Protein AF-A0A920HKE6-F1 (afdb_monomer_lite)

Secondary structure (DSSP, 8-state):
--TTSSTTS--TTSGGGGS-----------------------------------------BTTTEEEETTEEEEETTSGGGTT--STT-EEEEGGGTEEEEE-SSS-EEEEE-S-TTT---S-EEEETTEEEETTTTEEEESSS-SB--TTS--SSSBPPEEEEEEEEEE-------SS-TTS-TTHHHHHHHHGGGSPPEEEEEEEE-

Foldseek 3Di:
DDPVVVVVPDDPPPVVVPPPDDPDDDDDDDDDDDDDDDDDDDDDDDDDDDDDDDDDDFPPDLQQWTDDPQKIKGFCVGPNNVQQDAQFGWDQPLVVQKIWGHRDPFDIWIFGQADLAQGDRPQWDTDPQWIFRNVVGATEHDPQFQDGDHNNNDSYYHTHIWDKHKDKDFPPPDPPPPDDPDDCPPVVVVVVVVPPPDTDITIMMMTGD

Sequence (209 aa):
MERRKFLQNTCPTVTFAFFGLSYIQACSKSDDGGSYSSNSSSNTSTSQTYGNSSQGGTPQTDNGIVVSGNSVTLDLTNSTFNSLINPGDFVNLTSIGMLVLKISNSEFRAFDNCCPHNGSRDAWSYSNEQFKCNTHGNNFSIDGNNVRECNSGSTSGGLKRYTASLWRYFKCNYIIGEKEKKKYLFLVFFLLLMYLIHSPKIFLMSLRV

Radius of gyration: 26.87 Å; chains: 1; bounding box: 82×45×58 Å

Structure (mmCIF, N/CA/C/O backbone):
data_AF-A0A920HKE6-F1
#
_entry.id   AF-A0A920HKE6-F1
#
loop_
_atom_site.group_PDB
_atom_site.id
_atom_site.type_symbol
_atom_site.label_atom_id
_atom_site.label_alt_id
_atom_site.label_comp_id
_atom_site.label_asym_id
_atom_site.label_entity_id
_atom_site.label_seq_id
_atom_site.pdbx_PDB_ins_code
_atom_site.Cartn_x
_atom_site.Cartn_y
_atom_site.Cartn_z
_atom_site.occupancy
_atom_site.B_iso_or_equiv
_atom_site.auth_seq_id
_atom_site.auth_comp_id
_atom_site.auth_asym_id
_atom_site.auth_atom_id
_atom_site.pdbx_PDB_model_num
ATOM 1 N N . MET A 1 1 ? -67.045 -6.649 25.348 1.00 49.44 1 MET A N 1
ATOM 2 C CA . MET A 1 1 ? -66.144 -7.650 25.961 1.00 49.44 1 MET A CA 1
ATOM 3 C C . MET A 1 1 ? -64.724 -7.106 25.941 1.00 49.44 1 MET A C 1
ATOM 5 O O . MET A 1 1 ? -64.191 -6.819 24.879 1.00 49.44 1 MET A O 1
ATOM 9 N N . GLU A 1 2 ? -64.170 -6.867 27.126 1.00 48.38 2 GLU A N 1
ATOM 10 C CA . GLU A 1 2 ? -62.896 -6.180 27.367 1.00 48.38 2 GLU A CA 1
ATOM 11 C C . GLU A 1 2 ? -61.693 -7.060 26.976 1.00 48.38 2 GLU A C 1
ATOM 13 O O . GLU A 1 2 ? -61.390 -8.043 27.656 1.00 48.38 2 GLU A O 1
ATOM 18 N N . ARG A 1 3 ? -60.954 -6.667 25.925 1.00 57.19 3 ARG A N 1
ATOM 19 C CA . ARG A 1 3 ? -59.686 -7.284 25.456 1.00 57.19 3 ARG A CA 1
ATOM 20 C C . ARG A 1 3 ? -58.618 -7.465 26.552 1.00 57.19 3 ARG A C 1
ATOM 22 O O . ARG A 1 3 ? -57.648 -8.186 26.351 1.00 57.19 3 ARG A O 1
ATOM 29 N N . ARG A 1 4 ? -58.784 -6.822 27.710 1.00 56.84 4 ARG A N 1
ATOM 30 C CA . ARG A 1 4 ? -57.824 -6.809 28.822 1.00 56.84 4 ARG A CA 1
ATOM 31 C C . ARG A 1 4 ? -57.892 -8.051 29.718 1.00 56.84 4 ARG A C 1
ATOM 33 O O . ARG A 1 4 ? -56.891 -8.385 30.338 1.00 56.84 4 ARG A O 1
ATOM 40 N N . LYS A 1 5 ? -59.025 -8.765 29.767 1.00 47.66 5 LYS A N 1
ATOM 41 C CA . LYS A 1 5 ? -59.179 -9.950 30.642 1.00 47.66 5 LYS A CA 1
ATOM 42 C C . LYS A 1 5 ? -58.661 -11.258 30.041 1.00 47.66 5 LYS A C 1
ATOM 44 O O . LYS A 1 5 ? -58.469 -12.218 30.773 1.00 47.66 5 LYS A O 1
ATOM 49 N N . PHE A 1 6 ? -58.386 -11.296 28.739 1.00 54.81 6 PHE A N 1
ATOM 50 C CA . PHE A 1 6 ? -57.860 -12.500 28.090 1.00 54.81 6 PHE A CA 1
ATOM 51 C C . PHE A 1 6 ? -56.351 -12.690 28.327 1.00 54.81 6 PHE A C 1
ATOM 53 O O . PHE A 1 6 ? -55.866 -13.813 28.369 1.00 54.81 6 PHE A O 1
ATOM 60 N N . LEU A 1 7 ? -55.613 -11.599 28.563 1.00 53.62 7 LEU A N 1
ATOM 61 C CA . LEU A 1 7 ? -54.155 -11.624 28.745 1.00 53.62 7 LEU A CA 1
ATOM 62 C C . LEU A 1 7 ? -53.699 -11.960 30.174 1.00 53.62 7 LEU A C 1
ATOM 64 O O . LEU A 1 7 ? -52.503 -12.106 30.399 1.00 53.62 7 LEU A O 1
ATOM 68 N N . GLN A 1 8 ? -54.614 -12.079 31.142 1.00 53.00 8 GLN A N 1
ATOM 69 C CA . GLN A 1 8 ? -54.251 -12.410 32.527 1.00 53.00 8 GLN A CA 1
ATOM 70 C C . GLN A 1 8 ? -54.277 -13.912 32.843 1.00 53.00 8 GLN A C 1
ATOM 72 O O . GLN A 1 8 ? -53.815 -14.291 33.912 1.00 53.00 8 GLN A O 1
ATOM 77 N N . ASN A 1 9 ? -54.765 -14.765 31.933 1.00 49.62 9 ASN A N 1
ATOM 78 C CA . ASN A 1 9 ? -54.986 -16.187 32.228 1.00 49.62 9 ASN A CA 1
ATOM 79 C C . ASN A 1 9 ? -54.233 -17.174 31.323 1.00 49.62 9 ASN A C 1
ATOM 81 O O . ASN A 1 9 ? -54.498 -18.372 31.374 1.00 49.62 9 ASN A O 1
ATOM 85 N N . THR A 1 10 ? -53.286 -16.712 30.506 1.00 50.75 10 THR A N 1
ATOM 86 C CA . THR A 1 10 ? -52.455 -17.598 29.680 1.00 50.75 10 THR A CA 1
ATOM 87 C C . THR A 1 10 ? -51.057 -17.705 30.278 1.00 50.75 10 THR A C 1
ATOM 89 O O . THR A 1 10 ? -50.285 -16.747 30.231 1.00 50.75 10 THR A O 1
ATOM 92 N N . CYS A 1 11 ? -50.715 -18.868 30.840 1.00 54.88 11 CYS A N 1
ATOM 93 C CA . CYS A 1 11 ? -49.342 -19.169 31.238 1.00 54.88 11 CYS A CA 1
ATOM 94 C C . CYS A 1 11 ? -48.400 -19.031 30.018 1.00 54.88 11 CYS A C 1
ATOM 96 O O . CYS A 1 11 ? -48.758 -19.505 28.935 1.00 54.88 11 CYS A O 1
ATOM 98 N N . PRO A 1 12 ? -47.197 -18.437 30.167 1.00 53.47 12 PRO A N 1
ATOM 99 C CA . PRO A 1 12 ? -46.279 -18.133 29.056 1.00 53.47 12 PRO A CA 1
ATOM 100 C C . PRO A 1 12 ? -45.840 -19.327 28.190 1.00 53.47 12 PRO A C 1
ATOM 102 O O . PRO A 1 12 ? -45.250 -19.135 27.132 1.00 53.47 12 PRO A O 1
ATOM 105 N N . THR A 1 13 ? -46.115 -20.558 28.618 1.00 51.09 13 THR A N 1
ATOM 106 C CA . THR A 1 13 ? -45.642 -21.788 27.975 1.00 51.09 13 THR A CA 1
ATOM 107 C C . THR A 1 13 ? -46.408 -22.150 26.699 1.00 51.09 13 THR A C 1
ATOM 109 O O . THR A 1 13 ? -45.867 -22.836 25.839 1.00 51.09 13 THR A O 1
ATOM 112 N N . VAL A 1 14 ? -47.653 -21.691 26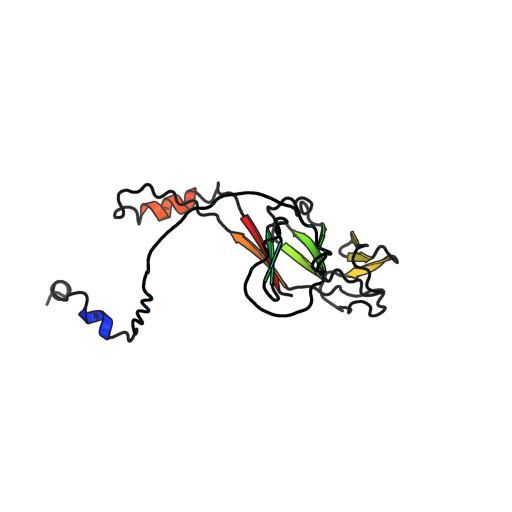.529 1.00 52.31 14 VAL A N 1
ATOM 113 C CA . VAL A 1 14 ? -48.512 -22.167 25.422 1.00 52.31 14 VAL A CA 1
ATOM 114 C C . VAL A 1 14 ? -48.276 -21.396 24.113 1.00 52.31 14 VAL A C 1
ATOM 116 O O . VAL A 1 14 ? -48.494 -21.929 23.028 1.00 52.31 14 VAL A O 1
ATOM 119 N N . THR A 1 15 ? -47.743 -20.173 24.172 1.00 50.84 15 THR A N 1
ATOM 120 C CA . THR A 1 15 ? -47.555 -19.329 22.974 1.00 50.84 15 THR A CA 1
ATOM 121 C C . THR A 1 15 ? -46.298 -19.682 22.168 1.00 50.84 15 THR A C 1
ATOM 123 O O . THR A 1 15 ? -46.177 -19.287 21.011 1.00 50.84 15 THR A O 1
ATOM 126 N N . PHE A 1 16 ? -45.372 -20.468 22.725 1.00 55.00 16 PHE A N 1
ATOM 127 C CA . PHE A 1 16 ? -44.124 -20.824 22.038 1.00 55.00 16 PHE A CA 1
ATOM 128 C C . PHE A 1 16 ? -44.256 -21.999 21.051 1.00 55.00 16 PHE A C 1
ATOM 130 O O . PHE A 1 16 ? -43.378 -22.190 20.214 1.00 55.00 16 PHE A O 1
ATOM 137 N N . ALA A 1 17 ? -45.367 -22.745 21.078 1.00 51.31 17 ALA A N 1
ATOM 138 C CA . ALA A 1 17 ? -45.595 -23.875 20.171 1.00 51.31 17 ALA A CA 1
ATOM 139 C C . ALA A 1 17 ? -46.064 -23.465 18.757 1.00 51.31 17 ALA A C 1
ATOM 141 O O . ALA A 1 17 ? -45.965 -24.263 17.830 1.00 51.31 17 ALA A O 1
ATOM 142 N N . PHE A 1 18 ? -46.529 -22.225 18.557 1.00 56.72 18 PHE A N 1
ATOM 143 C CA . PHE A 1 18 ? -47.051 -21.765 17.259 1.00 56.72 18 PHE A CA 1
ATOM 144 C C . PHE A 1 18 ? -46.026 -21.050 16.361 1.00 56.72 18 PHE A C 1
ATOM 146 O O . PHE A 1 18 ? -46.357 -20.709 15.230 1.00 56.72 18 PHE A O 1
ATOM 153 N N . PHE A 1 19 ? -44.778 -20.869 16.811 1.00 59.06 19 PHE A N 1
ATOM 154 C CA . PHE A 1 19 ? -43.715 -20.236 16.011 1.00 59.06 19 PHE A CA 1
ATOM 155 C C . PHE A 1 19 ? -42.566 -21.165 15.603 1.00 59.06 19 PHE A C 1
ATOM 157 O O . PHE A 1 19 ? -41.539 -20.679 15.147 1.00 59.06 19 PHE A O 1
ATOM 164 N N . GLY A 1 20 ? -42.731 -22.489 15.701 1.00 54.59 20 GLY A N 1
ATOM 165 C CA . GLY A 1 20 ? -41.870 -23.443 14.983 1.00 54.59 20 GLY A CA 1
ATOM 166 C C . GLY A 1 20 ? -40.362 -23.330 15.251 1.00 54.59 20 GLY A C 1
ATOM 167 O O . GLY A 1 20 ? -39.568 -23.747 14.414 1.00 54.59 20 GLY A O 1
ATOM 168 N N . LEU A 1 21 ? -39.947 -22.772 16.391 1.00 50.44 21 LEU A N 1
ATOM 169 C CA . LEU A 1 21 ? -38.542 -22.737 16.782 1.00 50.44 21 LEU A CA 1
ATOM 170 C C . LEU A 1 21 ? -38.243 -23.960 17.644 1.00 50.44 21 LEU A C 1
ATOM 172 O O . LEU A 1 21 ? -38.518 -23.989 18.844 1.00 50.44 21 LEU A O 1
ATOM 176 N N . SER A 1 22 ? -37.685 -24.984 17.005 1.00 45.38 22 SER A N 1
ATOM 177 C CA . SER A 1 22 ? -37.091 -26.140 17.665 1.00 45.38 22 SER A CA 1
ATOM 178 C C . SER A 1 22 ? -35.972 -25.675 18.602 1.00 45.38 22 SER A C 1
ATOM 180 O O . SER A 1 22 ? -34.899 -25.275 18.152 1.00 45.38 22 SER A O 1
ATOM 182 N N . TYR A 1 23 ? -36.204 -25.731 19.913 1.00 47.62 23 TYR A N 1
ATOM 183 C CA . TYR A 1 23 ? -35.133 -25.634 20.900 1.00 47.62 23 TYR A CA 1
ATOM 184 C C . TYR A 1 23 ? -34.294 -26.912 20.824 1.00 47.62 23 TYR A C 1
ATOM 186 O O . TYR A 1 23 ? -34.687 -27.955 21.341 1.00 47.62 23 TYR A O 1
ATOM 194 N N . ILE A 1 24 ? -33.134 -26.839 20.172 1.00 58.91 24 ILE A N 1
ATOM 195 C CA . ILE A 1 24 ? -32.093 -27.861 20.305 1.00 58.91 24 ILE A CA 1
ATOM 196 C C . ILE A 1 24 ? -31.253 -27.481 21.522 1.00 58.91 24 ILE A C 1
ATOM 198 O O . ILE A 1 24 ? -30.473 -26.531 21.493 1.00 58.91 24 ILE A O 1
ATOM 202 N N . GLN A 1 25 ? -31.455 -28.206 22.616 1.00 46.91 25 GLN A N 1
ATOM 203 C CA . GLN A 1 25 ? -30.621 -28.138 23.805 1.00 46.91 25 GLN A CA 1
ATOM 204 C C . GLN A 1 25 ? -29.491 -29.161 23.645 1.00 46.91 25 GLN A C 1
ATOM 206 O O . GLN A 1 25 ? -29.704 -30.358 23.815 1.00 46.91 25 GLN A O 1
ATOM 211 N N . ALA A 1 26 ? -28.286 -28.701 23.304 1.00 35.12 26 ALA A N 1
ATOM 212 C CA . ALA A 1 26 ? -27.076 -29.506 23.434 1.00 35.12 26 ALA A CA 1
ATOM 213 C C . ALA A 1 26 ? -26.491 -29.275 24.834 1.00 35.12 26 ALA A C 1
ATOM 215 O O . ALA A 1 26 ? -25.842 -28.265 25.096 1.00 35.12 26 ALA A O 1
ATOM 216 N N . CYS A 1 27 ? -26.754 -30.204 25.750 1.00 43.78 27 CYS A N 1
ATOM 217 C CA . CYS A 1 27 ? -25.962 -30.359 26.962 1.00 43.78 27 CYS A CA 1
ATOM 218 C C . CYS A 1 27 ? -24.774 -31.273 26.640 1.00 43.78 27 CYS A C 1
ATOM 220 O O . CYS A 1 27 ? -24.986 -32.427 26.273 1.00 43.78 27 CYS A O 1
ATOM 222 N N . SER A 1 28 ? -23.543 -30.809 26.846 1.00 38.47 28 SER A N 1
ATOM 223 C CA . SER A 1 28 ? -22.426 -31.708 27.147 1.00 38.47 28 SER A CA 1
ATOM 224 C C . SER A 1 28 ? -21.906 -31.400 28.548 1.00 38.47 28 SER A C 1
ATOM 226 O O . SER A 1 28 ? -21.651 -30.248 28.892 1.00 38.47 28 SER A O 1
ATOM 228 N N . LYS A 1 29 ? -21.857 -32.473 29.336 1.00 35.38 29 LYS A N 1
ATOM 229 C CA . LYS A 1 29 ? -21.530 -32.617 30.758 1.00 35.38 29 LYS A CA 1
ATOM 230 C C . LYS A 1 29 ? -20.266 -31.884 31.220 1.00 35.38 29 LYS A C 1
ATOM 232 O O . LYS A 1 29 ? -19.299 -31.767 30.477 1.00 35.38 29 LYS A O 1
ATOM 237 N N . SER A 1 30 ? -20.290 -31.486 32.490 1.00 40.84 30 SER A N 1
ATOM 238 C CA . SER A 1 30 ? -19.115 -31.208 33.318 1.00 40.84 30 SER A CA 1
ATOM 239 C C . SER A 1 30 ? -18.621 -32.516 33.939 1.00 40.84 30 SER A C 1
ATOM 241 O O . SER A 1 30 ? -19.454 -33.246 34.468 1.00 40.84 30 SER A O 1
ATOM 243 N N . ASP A 1 31 ? -17.309 -32.755 33.903 1.00 41.00 31 ASP A N 1
ATOM 244 C CA . ASP A 1 31 ? -16.595 -33.695 34.774 1.00 41.00 31 ASP A CA 1
ATOM 245 C C . ASP A 1 31 ? -15.379 -32.968 35.388 1.00 41.00 31 ASP A C 1
ATOM 247 O O . ASP A 1 31 ? -14.805 -32.052 34.793 1.00 41.00 31 ASP A O 1
ATOM 251 N N . ASP A 1 32 ? -15.074 -33.353 36.623 1.00 41.84 32 ASP A N 1
ATOM 252 C CA . ASP A 1 32 ? -14.306 -32.646 37.649 1.00 41.84 32 ASP A CA 1
ATOM 253 C C . ASP A 1 32 ? -12.765 -32.712 37.534 1.00 41.84 32 ASP A C 1
ATOM 255 O O . ASP A 1 32 ? -12.198 -33.694 37.064 1.00 41.84 32 ASP A O 1
ATOM 259 N N . GLY A 1 33 ? -12.093 -31.730 38.160 1.00 32.25 33 GLY A N 1
ATOM 260 C CA . GLY A 1 33 ? -10.989 -32.021 39.093 1.00 32.25 33 GLY A CA 1
ATOM 261 C C . GLY A 1 33 ? -9.542 -31.682 38.693 1.00 32.25 33 GLY A C 1
ATOM 262 O O . GLY A 1 33 ? -8.929 -32.419 37.937 1.00 32.25 33 GLY A O 1
ATOM 263 N N . GLY A 1 34 ? -8.971 -30.663 39.370 1.00 29.23 34 GLY A N 1
ATOM 264 C CA . GLY A 1 34 ? -7.536 -30.486 39.715 1.00 29.23 34 GLY A CA 1
ATOM 265 C C . GLY A 1 34 ? -6.550 -30.260 38.553 1.00 29.23 34 GLY A C 1
ATOM 266 O O . GLY A 1 34 ? -6.722 -30.759 37.462 1.00 29.23 34 GLY A O 1
ATOM 267 N N . SER A 1 35 ? -5.422 -29.565 38.658 1.00 29.52 35 SER A N 1
ATOM 268 C CA . SER A 1 35 ? -4.690 -28.942 39.756 1.00 29.52 35 SER A CA 1
ATOM 269 C C . SER A 1 35 ? -3.621 -28.013 39.141 1.00 29.52 35 SER A C 1
ATOM 271 O O . SER A 1 35 ? -3.268 -28.101 37.969 1.00 29.52 35 SER A O 1
ATOM 273 N N . TYR A 1 36 ? -3.165 -27.081 39.960 1.00 34.66 36 TYR A N 1
ATOM 274 C CA . TYR A 1 36 ? -2.122 -26.069 39.780 1.00 34.66 36 TYR A CA 1
ATOM 275 C C . TYR A 1 36 ? -0.755 -26.652 39.373 1.00 34.66 36 TYR A C 1
ATOM 277 O O . TYR A 1 36 ? -0.264 -27.574 40.016 1.00 34.66 36 TYR A O 1
ATOM 285 N N . SER A 1 37 ? -0.072 -26.031 38.403 1.00 33.34 37 SER A N 1
ATOM 286 C CA . SER A 1 37 ? 1.397 -25.976 38.401 1.00 33.34 37 SER A CA 1
ATOM 287 C C . SER A 1 37 ? 1.926 -24.817 37.551 1.00 33.34 37 SER A C 1
ATOM 289 O O . SER A 1 37 ? 1.785 -24.764 36.332 1.00 33.34 37 SER A O 1
ATOM 291 N N . SER A 1 38 ? 2.532 -23.872 38.255 1.00 32.22 38 SER A N 1
ATOM 292 C CA . SER A 1 38 ? 3.505 -22.882 37.806 1.00 32.22 38 SER A CA 1
ATOM 293 C C . SER A 1 38 ? 4.838 -23.548 37.439 1.00 32.22 38 SER A C 1
ATOM 295 O O . SER A 1 38 ? 5.300 -24.377 38.217 1.00 32.22 38 SER A O 1
ATOM 297 N N . ASN A 1 39 ? 5.514 -23.121 36.363 1.00 32.50 39 ASN A N 1
ATOM 298 C CA . ASN A 1 39 ? 6.767 -22.337 36.418 1.00 32.50 39 ASN A CA 1
ATOM 299 C C . ASN A 1 39 ? 7.510 -22.293 35.057 1.00 32.50 39 ASN A C 1
ATOM 301 O O . ASN A 1 39 ? 7.617 -23.292 34.360 1.00 32.50 39 ASN A O 1
ATOM 305 N N . SER A 1 40 ? 8.075 -21.113 34.790 1.00 33.69 40 SER A N 1
ATOM 306 C CA . SER A 1 40 ? 9.354 -20.792 34.129 1.00 33.69 40 SER A CA 1
ATOM 307 C C . SER A 1 40 ? 9.774 -21.370 32.769 1.00 33.69 40 SER A C 1
ATOM 309 O O . SER A 1 40 ? 10.102 -22.537 32.628 1.00 33.69 40 SER A O 1
ATOM 311 N N . SER A 1 41 ? 10.025 -20.402 31.875 1.00 31.55 41 SER A N 1
ATOM 312 C CA . SER A 1 41 ? 11.308 -20.148 31.194 1.00 31.55 41 SER A CA 1
ATOM 313 C C . SER A 1 41 ? 11.875 -21.245 30.292 1.00 31.55 41 SER A C 1
ATOM 315 O O . SER A 1 41 ? 12.409 -22.240 30.765 1.00 31.55 41 SER A O 1
ATOM 317 N N . SER A 1 42 ? 11.943 -20.988 28.985 1.00 31.67 42 SER A N 1
ATOM 318 C CA . SER A 1 42 ? 13.185 -20.523 28.340 1.00 31.67 42 SER A CA 1
ATOM 319 C C . SER A 1 42 ? 13.065 -20.501 26.808 1.00 31.67 42 SER A C 1
ATOM 321 O O . SER A 1 42 ? 12.587 -21.426 26.166 1.00 31.67 42 SER A O 1
ATOM 323 N N . ASN A 1 43 ? 13.485 -19.359 26.266 1.00 39.66 43 ASN A N 1
ATOM 324 C CA . ASN A 1 43 ? 14.106 -19.091 24.970 1.00 39.66 43 ASN A CA 1
ATOM 325 C C . ASN A 1 43 ? 14.307 -20.287 24.012 1.00 39.66 43 ASN A C 1
ATOM 327 O O . ASN A 1 43 ? 15.048 -21.206 24.343 1.00 39.66 43 ASN A O 1
ATOM 331 N N . THR A 1 44 ? 13.792 -20.205 22.780 1.00 28.25 44 THR A N 1
ATOM 332 C CA . THR A 1 44 ? 14.441 -20.790 21.589 1.00 28.25 44 THR A CA 1
ATOM 333 C C . THR A 1 44 ? 13.941 -20.076 20.332 1.00 28.25 44 THR A C 1
ATOM 335 O O . THR A 1 44 ? 12.800 -20.234 19.905 1.00 28.25 44 THR A O 1
ATOM 338 N N . SER A 1 45 ? 14.831 -19.288 19.731 1.00 42.16 45 SER A N 1
ATOM 339 C CA . SER A 1 45 ? 14.764 -18.856 18.339 1.00 42.16 45 SER A CA 1
ATOM 340 C C . SER A 1 45 ? 14.640 -20.068 17.419 1.00 42.16 45 SER A C 1
ATOM 342 O O . SER A 1 45 ? 15.489 -20.958 17.457 1.00 42.16 45 SER A O 1
ATOM 344 N N . THR A 1 46 ? 13.653 -20.101 16.526 1.00 28.88 46 THR A N 1
ATOM 345 C CA . THR A 1 46 ? 13.751 -20.952 15.335 1.00 28.88 46 THR A CA 1
ATOM 346 C C . THR A 1 46 ? 13.029 -20.305 14.165 1.00 28.88 46 THR A C 1
ATOM 348 O O . THR A 1 46 ? 11.820 -20.105 14.172 1.00 28.88 46 THR A O 1
ATOM 351 N N . SER A 1 47 ? 13.832 -19.976 13.155 1.00 46.25 47 SER A N 1
ATOM 352 C CA . SER A 1 47 ? 13.420 -19.763 11.774 1.00 46.25 47 SER A CA 1
ATOM 353 C C . SER A 1 47 ? 12.497 -20.900 11.327 1.00 46.25 47 SER A C 1
ATOM 355 O O . SER A 1 47 ? 12.907 -22.061 11.348 1.00 46.25 47 SER A O 1
ATOM 357 N N . GLN A 1 48 ? 11.259 -20.592 10.945 1.00 33.84 48 GLN A N 1
ATOM 358 C CA . GLN A 1 48 ? 10.360 -21.564 10.327 1.00 33.84 48 GLN A CA 1
ATOM 359 C C . GLN A 1 48 ? 9.640 -20.929 9.137 1.00 33.84 48 GLN A C 1
ATOM 361 O O . GLN A 1 48 ? 8.791 -20.048 9.257 1.00 33.84 48 GLN A O 1
ATOM 366 N N . THR A 1 49 ? 10.063 -21.414 7.977 1.00 36.81 49 THR A N 1
ATOM 367 C CA . THR A 1 49 ? 9.439 -21.377 6.661 1.00 36.81 49 THR A CA 1
ATOM 368 C C . THR A 1 49 ? 7.970 -21.802 6.733 1.00 36.81 49 THR A C 1
ATOM 370 O O . THR A 1 49 ? 7.671 -22.908 7.175 1.00 36.81 49 THR A O 1
ATOM 373 N N . TYR A 1 50 ? 7.047 -20.964 6.255 1.00 36.47 50 TYR A N 1
ATOM 374 C CA . TYR A 1 50 ? 5.625 -21.312 6.182 1.00 36.47 50 TYR A CA 1
ATOM 375 C C . TYR A 1 50 ? 5.287 -21.990 4.849 1.00 36.47 50 TYR A C 1
ATOM 377 O O . TYR A 1 50 ? 5.172 -21.343 3.809 1.00 36.47 50 TYR A O 1
ATOM 385 N N . GLY A 1 51 ? 5.120 -23.312 4.913 1.00 35.75 51 GLY A N 1
ATOM 386 C CA . GLY A 1 51 ? 4.386 -24.128 3.949 1.00 35.75 51 GLY A CA 1
ATOM 387 C C . GLY A 1 51 ? 2.974 -24.428 4.469 1.00 35.75 51 GLY A C 1
ATOM 388 O O . GLY A 1 51 ? 2.758 -24.590 5.666 1.00 35.75 51 GLY A O 1
ATOM 389 N N . ASN A 1 52 ? 2.013 -24.460 3.551 1.00 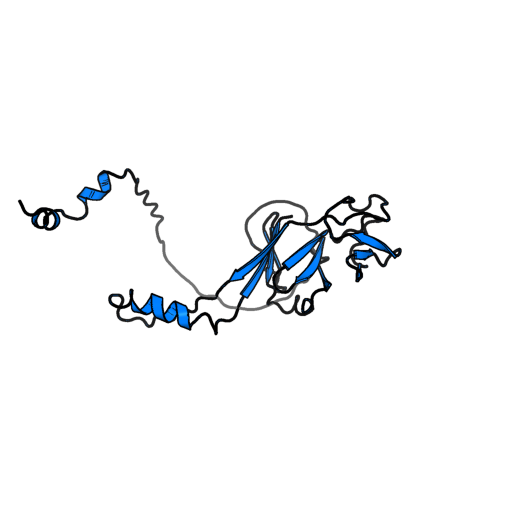44.91 52 ASN A N 1
ATOM 390 C CA . ASN A 1 52 ? 0.577 -24.636 3.767 1.00 44.91 52 ASN A CA 1
ATOM 391 C C . ASN A 1 52 ? 0.200 -25.954 4.480 1.00 44.91 52 ASN A C 1
ATOM 393 O O . ASN A 1 52 ? 0.564 -27.018 3.983 1.00 44.91 52 ASN A O 1
ATOM 397 N N . SER A 1 53 ? -0.601 -25.887 5.555 1.00 36.84 53 SER A N 1
ATOM 398 C CA . SER A 1 53 ? -1.744 -26.781 5.849 1.00 36.84 53 SER A CA 1
ATOM 399 C C . SER A 1 53 ? -2.486 -26.344 7.123 1.00 36.84 53 SER A C 1
ATOM 401 O O . SER A 1 53 ? -1.879 -25.990 8.129 1.00 36.84 53 SER A O 1
ATOM 403 N N . SER A 1 54 ? -3.816 -26.370 7.046 1.00 45.16 54 SER A N 1
ATOM 404 C CA . SER A 1 54 ? -4.807 -26.093 8.091 1.00 45.16 54 SER A CA 1
ATOM 405 C C . SER A 1 54 ? -4.530 -26.771 9.437 1.00 45.16 54 SER A C 1
ATOM 407 O O . SER A 1 54 ? -4.254 -27.963 9.441 1.00 45.16 54 SER A O 1
ATOM 409 N N . GLN A 1 55 ? -4.729 -26.053 10.555 1.00 37.41 55 GLN A N 1
ATOM 410 C CA . GLN A 1 55 ? -5.573 -26.431 11.711 1.00 37.41 55 GLN A CA 1
ATOM 411 C C . GLN A 1 55 ? -5.383 -25.427 12.868 1.00 37.41 55 GLN A C 1
ATOM 413 O O . GLN A 1 55 ? -4.320 -24.845 13.041 1.00 37.41 55 GLN A O 1
ATOM 418 N N . GLY A 1 56 ? -6.473 -25.172 13.596 1.00 39.81 56 GLY A N 1
ATOM 419 C CA . GLY A 1 56 ? -6.687 -24.058 14.520 1.00 39.81 56 GLY A CA 1
ATOM 420 C C . GLY A 1 56 ? -5.576 -23.753 15.529 1.00 39.81 56 GLY A C 1
ATOM 421 O O . GLY A 1 56 ? -5.140 -24.605 16.294 1.00 39.81 56 GLY A O 1
ATOM 422 N N . GLY A 1 57 ? -5.227 -22.470 15.569 1.00 35.03 57 GLY A N 1
ATOM 423 C CA . GLY A 1 57 ? -4.375 -21.828 16.559 1.00 35.03 57 GLY A CA 1
ATOM 424 C C . GLY A 1 57 ? -3.931 -20.495 15.980 1.00 35.03 57 GLY A C 1
ATOM 425 O O . GLY A 1 57 ? -3.055 -20.468 15.128 1.00 35.03 57 GLY A O 1
ATOM 426 N N . THR A 1 58 ? -4.579 -19.391 16.357 1.00 44.81 58 THR A N 1
ATOM 427 C CA . THR A 1 58 ? -4.123 -18.047 15.969 1.00 44.81 58 THR A CA 1
ATOM 428 C C . THR A 1 58 ? -2.730 -17.823 16.553 1.00 44.81 58 THR A C 1
ATOM 430 O O . THR A 1 58 ? -2.620 -17.754 17.781 1.00 44.81 58 THR A O 1
ATOM 433 N N . PRO A 1 59 ? -1.668 -17.674 15.742 1.00 46.94 59 PRO A N 1
ATOM 434 C CA . PRO A 1 59 ? -0.382 -17.242 16.252 1.00 46.94 59 PRO A CA 1
ATOM 435 C C . PRO A 1 59 ? -0.517 -15.739 16.493 1.00 46.94 59 PRO A C 1
ATOM 437 O O . PRO A 1 59 ? -0.372 -14.929 15.578 1.00 46.94 59 PRO A O 1
ATOM 440 N N . GLN A 1 60 ? -0.884 -15.353 17.713 1.00 45.12 60 GLN A N 1
ATOM 441 C CA . GLN A 1 60 ? -0.773 -13.963 18.127 1.00 45.12 60 GLN A CA 1
ATOM 442 C C . GLN A 1 60 ? 0.716 -13.682 18.309 1.00 45.12 60 GLN A C 1
ATOM 444 O O . GLN A 1 60 ? 1.288 -13.920 19.369 1.00 45.12 60 GLN A O 1
ATOM 449 N N . THR A 1 61 ? 1.367 -13.229 17.243 1.00 53.62 61 THR A N 1
ATOM 450 C CA . THR A 1 61 ? 2.670 -12.587 17.390 1.00 53.62 61 THR A CA 1
ATOM 451 C C . THR A 1 61 ? 2.434 -11.245 18.078 1.00 53.62 61 THR A C 1
ATOM 453 O O . THR A 1 61 ? 1.528 -10.511 17.686 1.00 53.62 61 THR A O 1
ATOM 456 N N . ASP A 1 62 ? 3.230 -10.918 19.095 1.00 70.06 62 ASP A N 1
ATOM 457 C CA . ASP A 1 62 ? 3.161 -9.690 19.919 1.00 70.06 62 ASP A CA 1
ATOM 458 C C . ASP A 1 62 ? 3.295 -8.365 19.113 1.00 70.06 62 ASP A C 1
ATOM 460 O O . ASP A 1 62 ? 3.256 -7.254 19.632 1.00 70.06 62 ASP A O 1
ATOM 464 N N . ASN A 1 63 ? 3.394 -8.465 17.789 1.00 89.00 63 ASN A N 1
ATOM 465 C CA . ASN A 1 63 ? 3.619 -7.366 16.856 1.00 89.00 63 ASN A CA 1
ATOM 466 C C . ASN A 1 63 ? 2.314 -6.728 16.334 1.00 89.00 63 ASN A C 1
ATOM 468 O O . ASN A 1 63 ? 2.331 -5.995 15.350 1.00 89.00 63 ASN A O 1
ATOM 472 N N . GLY A 1 64 ? 1.156 -7.045 16.928 1.00 91.06 64 GLY A N 1
ATOM 473 C CA . GLY A 1 64 ? -0.142 -6.497 16.503 1.00 91.06 64 GLY A CA 1
ATOM 474 C C . GLY A 1 64 ? -0.631 -6.995 15.136 1.00 91.06 64 GLY A C 1
ATOM 475 O O . GLY A 1 64 ? -1.485 -6.357 14.521 1.00 91.06 64 GLY A O 1
ATOM 476 N N . ILE A 1 65 ? -0.099 -8.120 14.650 1.00 93.62 65 ILE A N 1
ATOM 477 C CA . ILE A 1 65 ? -0.477 -8.758 13.382 1.00 93.62 65 ILE A CA 1
ATOM 478 C C . ILE A 1 65 ? -1.098 -10.116 13.691 1.00 93.62 65 ILE A C 1
ATOM 480 O O . ILE A 1 65 ? -0.475 -10.957 14.341 1.00 93.62 65 ILE A O 1
ATOM 484 N N . VAL A 1 66 ? -2.305 -10.348 13.177 1.00 93.44 66 VAL A N 1
ATOM 485 C CA . VAL A 1 66 ? -2.992 -11.641 13.262 1.00 93.44 66 VAL A CA 1
ATOM 486 C C . VAL A 1 66 ? -3.355 -12.105 11.859 1.00 93.44 66 VAL A C 1
ATOM 488 O O . VAL A 1 66 ? -4.118 -11.441 11.158 1.00 93.44 66 VAL A O 1
ATOM 491 N N . VAL A 1 67 ? -2.834 -13.261 11.457 1.00 91.62 67 VAL A N 1
ATOM 492 C CA . VAL A 1 67 ? -3.165 -13.909 10.181 1.00 91.62 67 VAL A CA 1
ATOM 493 C C . VAL A 1 67 ? -4.138 -15.055 10.450 1.00 91.62 67 VAL A C 1
ATOM 495 O O . VAL A 1 67 ? -3.891 -15.905 11.304 1.00 91.62 67 VAL A O 1
ATOM 498 N N . SER A 1 68 ? -5.260 -15.074 9.734 1.00 89.50 68 SER A N 1
ATOM 499 C CA . SER A 1 68 ? -6.286 -16.112 9.828 1.00 89.50 68 SER A CA 1
ATOM 500 C C . SER A 1 68 ? -6.779 -16.472 8.429 1.00 89.50 68 SER A C 1
ATOM 502 O O . SER A 1 68 ? -7.563 -15.742 7.818 1.00 89.50 68 SER A O 1
ATOM 504 N N . GLY A 1 69 ? -6.271 -17.585 7.892 1.00 88.56 69 GLY A N 1
ATOM 505 C CA . GLY A 1 69 ? -6.517 -17.980 6.505 1.00 88.56 69 GLY A CA 1
ATOM 506 C C . GLY A 1 69 ? -6.105 -16.871 5.532 1.00 88.56 69 GLY A C 1
ATOM 507 O O . GLY A 1 69 ? -4.978 -16.390 5.574 1.00 88.56 69 GLY A O 1
ATOM 508 N N . ASN A 1 70 ? -7.044 -16.433 4.693 1.00 88.56 70 ASN A N 1
ATOM 509 C CA . ASN A 1 70 ? -6.860 -15.348 3.719 1.00 88.56 70 ASN A CA 1
ATOM 510 C C . ASN A 1 70 ? -7.104 -13.943 4.296 1.00 88.56 70 ASN A C 1
ATOM 512 O O . ASN A 1 70 ? -7.253 -12.982 3.544 1.00 88.56 70 ASN A O 1
ATOM 516 N N . SER A 1 71 ? -7.240 -13.805 5.615 1.00 90.19 71 SER A N 1
ATOM 517 C CA . SER A 1 71 ? -7.461 -12.511 6.261 1.00 90.19 71 SER A CA 1
ATOM 518 C C . SER A 1 71 ? -6.294 -12.134 7.160 1.00 90.19 71 SER A C 1
ATOM 520 O O . SER A 1 71 ? -5.803 -12.952 7.937 1.00 90.19 71 SER A O 1
ATOM 522 N N . VAL A 1 72 ? -5.890 -10.869 7.097 1.00 93.94 72 VAL A N 1
ATOM 523 C CA . VAL A 1 72 ? -4.910 -10.283 8.012 1.00 93.94 72 VAL A CA 1
ATOM 524 C C . VAL A 1 72 ? -5.585 -9.173 8.799 1.00 93.94 72 VAL A C 1
ATOM 526 O O . VAL A 1 72 ? -6.221 -8.293 8.224 1.00 93.94 72 VAL A O 1
ATOM 529 N N . THR A 1 73 ? -5.450 -9.210 10.118 1.00 94.44 73 THR A N 1
ATOM 530 C CA . THR A 1 73 ? -5.910 -8.148 11.010 1.00 94.44 73 THR A CA 1
ATOM 531 C C . THR A 1 73 ? -4.708 -7.438 11.609 1.00 94.44 73 THR A C 1
ATOM 533 O O . THR A 1 73 ? -3.818 -8.087 12.156 1.00 94.44 73 THR A O 1
ATOM 536 N N . LEU A 1 74 ? -4.694 -6.112 11.493 1.00 94.31 74 LEU A N 1
ATOM 537 C CA . LEU A 1 74 ? -3.665 -5.244 12.054 1.00 94.31 74 LEU A CA 1
ATOM 538 C C . LEU A 1 74 ? -4.274 -4.414 13.183 1.00 94.31 74 LEU A C 1
ATOM 540 O O . LEU A 1 74 ? -5.255 -3.692 12.967 1.00 94.31 74 LEU A O 1
ATOM 544 N N . ASP A 1 75 ? -3.690 -4.512 14.371 1.00 93.00 75 ASP A N 1
ATOM 545 C CA . ASP A 1 75 ? -3.978 -3.618 15.486 1.00 93.00 75 ASP A CA 1
ATOM 546 C C . ASP A 1 75 ? -3.162 -2.338 15.329 1.00 93.00 75 ASP A C 1
ATOM 548 O O . ASP A 1 75 ? -1.991 -2.284 15.696 1.00 93.00 75 ASP A O 1
ATOM 552 N N . LEU A 1 76 ? -3.797 -1.289 14.803 1.00 92.38 76 LEU A N 1
ATOM 553 C CA . LEU A 1 76 ? -3.141 -0.003 14.561 1.00 92.38 76 LEU A CA 1
ATOM 554 C C . LEU A 1 76 ? -2.792 0.747 15.859 1.00 92.38 76 LEU A C 1
ATOM 556 O O . LEU A 1 76 ? -2.196 1.818 15.790 1.00 92.38 76 LEU A O 1
ATOM 560 N N . THR A 1 77 ? -3.177 0.222 17.029 1.00 90.75 77 THR A N 1
ATOM 561 C CA . THR A 1 77 ? -2.756 0.752 18.335 1.00 90.75 77 THR A CA 1
ATOM 562 C C . THR A 1 77 ? -1.444 0.139 18.831 1.00 90.75 77 THR A C 1
ATOM 564 O O . THR A 1 77 ? -0.833 0.674 19.757 1.00 90.75 77 THR A O 1
ATOM 567 N N . ASN A 1 78 ? -0.983 -0.953 18.210 1.00 93.69 78 ASN A N 1
ATOM 568 C CA . ASN A 1 78 ? 0.309 -1.557 18.509 1.00 93.69 78 ASN A CA 1
ATOM 569 C C . ASN A 1 78 ? 1.453 -0.659 18.006 1.00 93.69 78 ASN A C 1
ATOM 571 O O . ASN A 1 78 ? 1.377 -0.068 16.926 1.00 93.69 78 ASN A O 1
ATOM 575 N N . SER A 1 79 ? 2.547 -0.602 18.769 1.00 93.69 79 SER A N 1
ATOM 576 C CA . SER A 1 79 ? 3.699 0.258 18.480 1.00 93.69 79 SER A CA 1
ATOM 577 C C . SER A 1 79 ? 4.371 -0.024 17.135 1.00 93.69 79 SER A C 1
ATOM 579 O O . SER A 1 79 ? 4.986 0.881 16.567 1.00 93.69 79 SER A O 1
ATOM 581 N N . THR A 1 80 ? 4.196 -1.230 16.585 1.00 92.25 80 THR A N 1
ATOM 582 C CA . THR A 1 80 ? 4.631 -1.616 15.232 1.00 92.25 80 THR A CA 1
ATOM 583 C C . THR A 1 80 ? 4.113 -0.652 14.157 1.00 92.25 80 THR A C 1
ATOM 585 O O . THR A 1 80 ? 4.781 -0.434 13.148 1.00 92.25 80 THR A O 1
ATOM 588 N N . PHE A 1 81 ? 2.949 -0.030 14.376 1.00 95.44 81 PHE A N 1
ATOM 589 C CA . PHE A 1 81 ? 2.291 0.854 13.410 1.00 95.44 81 PHE A CA 1
ATOM 590 C C . PHE A 1 81 ? 2.383 2.338 13.774 1.00 9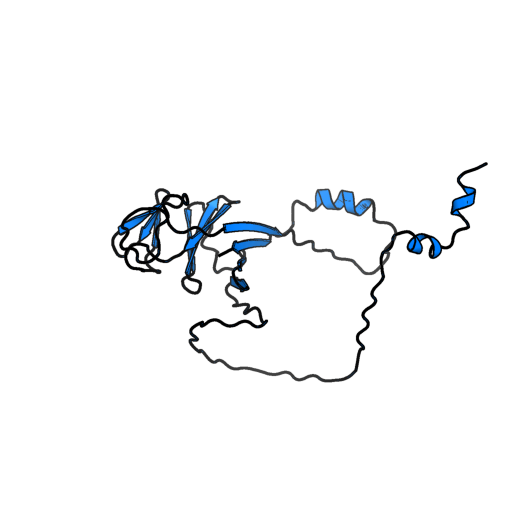5.44 81 PHE A C 1
ATOM 592 O O . PHE A 1 81 ? 1.741 3.165 13.126 1.00 95.44 81 PHE A O 1
ATOM 599 N N . ASN A 1 82 ? 3.214 2.703 14.757 1.00 94.50 82 ASN A N 1
ATOM 600 C CA . ASN A 1 82 ? 3.394 4.096 15.178 1.00 94.50 82 ASN A CA 1
ATOM 601 C C . ASN A 1 82 ? 3.943 5.004 14.068 1.00 94.50 82 ASN A C 1
ATOM 603 O O . ASN A 1 82 ? 3.854 6.219 14.201 1.00 94.50 82 ASN A O 1
ATOM 607 N N . SER A 1 83 ? 4.496 4.449 12.985 1.00 94.69 83 SER A N 1
ATOM 608 C CA . SER A 1 83 ? 4.921 5.222 11.814 1.00 94.69 83 SER A CA 1
ATOM 609 C C . SER A 1 83 ? 3.765 5.665 10.911 1.00 94.69 83 SER A C 1
ATOM 611 O O . SER A 1 83 ? 3.973 6.536 10.079 1.00 94.69 83 SER A O 1
ATOM 613 N N . LEU A 1 84 ? 2.553 5.111 11.051 1.00 95.88 84 LEU A N 1
ATOM 614 C CA . LEU A 1 84 ? 1.394 5.427 10.202 1.00 95.88 84 LEU A CA 1
ATOM 615 C C . LEU A 1 84 ? 0.598 6.634 10.738 1.00 95.88 84 LEU A C 1
ATOM 617 O O . LEU A 1 84 ? -0.596 6.538 11.064 1.00 95.88 84 LEU A O 1
ATOM 621 N N . ILE A 1 85 ? 1.245 7.795 10.843 1.00 93.88 85 ILE A N 1
ATOM 622 C CA . ILE A 1 85 ? 0.677 8.983 11.503 1.00 93.88 85 ILE A CA 1
ATOM 623 C C . ILE A 1 85 ? -0.063 9.871 10.506 1.00 93.88 85 ILE A C 1
ATOM 625 O O . ILE A 1 85 ? -1.205 10.263 10.758 1.00 93.88 85 ILE A O 1
ATOM 629 N N . ASN A 1 86 ? 0.534 10.140 9.357 1.00 96.81 86 ASN A N 1
ATOM 630 C CA . ASN A 1 86 ? 0.065 11.094 8.366 1.00 96.81 86 ASN A CA 1
ATOM 631 C C . ASN A 1 86 ? -0.356 10.389 7.068 1.00 96.81 86 ASN A C 1
ATOM 633 O O . ASN A 1 86 ? 0.134 9.302 6.756 1.00 96.81 86 ASN A O 1
ATOM 637 N N . PRO A 1 87 ? -1.274 10.984 6.288 1.00 97.50 87 PRO A N 1
ATOM 638 C CA . PRO A 1 87 ? -1.497 10.571 4.907 1.00 97.50 87 PRO A CA 1
ATOM 639 C C . PRO A 1 87 ? -0.178 10.501 4.128 1.00 97.50 87 PRO A C 1
ATOM 641 O O . PRO A 1 87 ? 0.600 11.451 4.144 1.00 97.50 87 PRO A O 1
ATOM 644 N N . GLY A 1 88 ? 0.059 9.382 3.449 1.00 97.62 88 GLY A N 1
ATOM 645 C CA . GLY A 1 88 ? 1.304 9.096 2.737 1.00 97.62 88 GLY A CA 1
ATOM 646 C C . GLY A 1 88 ? 2.310 8.257 3.526 1.00 97.62 88 GLY A C 1
ATOM 647 O O . GLY A 1 88 ? 3.191 7.657 2.910 1.00 97.62 88 GLY A O 1
ATOM 648 N N . ASP A 1 89 ? 2.154 8.133 4.846 1.00 98.25 89 ASP A N 1
ATOM 649 C CA . ASP A 1 89 ? 2.968 7.205 5.627 1.00 98.25 89 ASP A CA 1
ATOM 650 C C . ASP A 1 89 ? 2.613 5.760 5.263 1.00 98.25 89 ASP A C 1
ATOM 652 O O . ASP A 1 89 ? 1.441 5.403 5.080 1.00 98.25 89 ASP A O 1
ATOM 656 N N . PHE A 1 90 ? 3.631 4.907 5.186 1.00 98.38 90 PHE A N 1
ATOM 657 C CA . PHE A 1 90 ? 3.458 3.491 4.896 1.00 98.38 90 PHE A CA 1
ATOM 658 C C . PHE A 1 90 ? 4.370 2.618 5.761 1.00 98.38 90 PHE A C 1
ATOM 660 O O . PHE A 1 90 ? 5.363 3.076 6.326 1.00 98.38 90 PHE A O 1
ATOM 667 N N . VAL A 1 91 ? 4.034 1.333 5.839 1.00 97.56 91 VAL A N 1
ATOM 668 C CA . VAL A 1 91 ? 4.856 0.298 6.469 1.00 97.56 91 VAL A CA 1
ATOM 669 C C . VAL A 1 91 ? 4.998 -0.891 5.522 1.00 97.56 91 VAL A C 1
ATOM 671 O O . VAL A 1 91 ? 4.058 -1.249 4.809 1.00 97.56 91 VAL A O 1
ATOM 674 N N . ASN A 1 92 ? 6.185 -1.496 5.506 1.00 97.38 92 ASN A N 1
ATOM 675 C CA . ASN A 1 92 ? 6.477 -2.702 4.740 1.00 97.38 92 ASN A CA 1
ATOM 676 C C . ASN A 1 92 ? 6.545 -3.916 5.672 1.00 97.38 92 ASN A C 1
ATOM 678 O O . ASN A 1 92 ? 7.518 -4.105 6.399 1.00 97.38 92 ASN A O 1
ATOM 682 N N . LEU A 1 93 ? 5.499 -4.735 5.644 1.00 95.69 93 LEU A N 1
ATOM 683 C CA . LEU A 1 93 ? 5.353 -5.943 6.448 1.00 95.69 93 LEU A CA 1
ATOM 684 C C . LEU A 1 93 ? 5.902 -7.137 5.663 1.00 95.69 93 LEU A C 1
ATOM 686 O O . LEU A 1 93 ? 5.156 -7.941 5.099 1.00 95.69 93 LEU A O 1
ATOM 690 N N . THR A 1 94 ? 7.229 -7.241 5.598 1.00 94.69 94 THR A N 1
ATOM 691 C CA . THR A 1 94 ? 7.924 -8.257 4.789 1.00 94.69 94 THR A CA 1
ATOM 692 C C . THR A 1 94 ? 7.622 -9.691 5.215 1.00 94.69 94 THR A C 1
ATOM 694 O O . THR A 1 94 ? 7.552 -10.563 4.352 1.00 94.69 94 THR A O 1
ATOM 697 N N . SER A 1 95 ? 7.356 -9.931 6.502 1.00 91.88 95 SER A N 1
ATOM 698 C CA . SER A 1 95 ? 6.990 -11.249 7.045 1.00 91.88 95 SER A CA 1
ATOM 699 C C . SER A 1 95 ? 5.691 -11.820 6.471 1.00 91.88 95 SER A C 1
ATOM 701 O O . SER A 1 95 ? 5.511 -13.034 6.468 1.00 91.88 95 SER A O 1
ATOM 703 N N . ILE A 1 96 ? 4.801 -10.957 5.973 1.00 93.31 96 ILE A N 1
ATOM 704 C CA . ILE A 1 96 ? 3.505 -11.328 5.385 1.00 93.31 96 ILE A CA 1
ATOM 705 C C . ILE A 1 96 ? 3.334 -10.795 3.956 1.00 93.31 96 ILE A C 1
ATOM 707 O O . ILE A 1 96 ? 2.244 -10.863 3.398 1.00 93.31 96 ILE A O 1
ATOM 711 N N . GLY A 1 97 ? 4.401 -10.257 3.358 1.00 95.25 97 GLY A N 1
ATOM 712 C CA . GLY A 1 97 ? 4.417 -9.825 1.962 1.00 95.25 97 GLY A CA 1
ATOM 713 C C . GLY A 1 97 ? 3.501 -8.640 1.633 1.00 95.25 97 GLY A C 1
ATOM 714 O O . GLY A 1 97 ? 2.955 -8.596 0.531 1.00 95.25 97 GLY A O 1
ATOM 715 N N . MET A 1 98 ? 3.306 -7.689 2.555 1.00 96.38 98 MET A N 1
ATOM 716 C CA . MET A 1 98 ? 2.359 -6.582 2.353 1.00 96.38 98 MET A CA 1
ATOM 717 C C . MET A 1 98 ? 2.947 -5.194 2.597 1.00 96.38 98 MET A C 1
ATOM 719 O O . MET A 1 98 ? 3.648 -4.962 3.578 1.00 96.38 98 MET A O 1
ATOM 723 N N . LEU A 1 99 ? 2.572 -4.246 1.741 1.00 97.88 99 LEU A N 1
ATOM 724 C CA . LEU A 1 99 ? 2.698 -2.811 1.987 1.00 97.88 99 LEU A CA 1
ATOM 725 C C . LEU A 1 99 ? 1.368 -2.284 2.516 1.00 97.88 99 LEU A C 1
ATOM 727 O O . LEU A 1 99 ? 0.326 -2.561 1.926 1.00 97.88 99 LEU A O 1
ATOM 731 N N . VAL A 1 100 ? 1.396 -1.496 3.585 1.00 97.94 100 VAL A N 1
ATOM 732 C CA . VAL A 1 100 ? 0.210 -0.812 4.117 1.00 97.94 100 VAL A CA 1
ATOM 733 C C . VAL A 1 100 ? 0.447 0.685 4.063 1.00 97.94 100 VAL A C 1
ATOM 735 O O . VAL A 1 100 ? 1.402 1.175 4.655 1.00 97.94 100 VAL A O 1
ATOM 738 N N . LEU A 1 101 ? -0.430 1.398 3.363 1.00 98.31 101 LEU A N 1
ATOM 739 C CA . LEU A 1 101 ? -0.370 2.835 3.122 1.00 98.31 101 LEU A CA 1
ATOM 740 C C . LEU A 1 101 ? -1.547 3.529 3.804 1.00 98.31 101 LEU A C 1
ATOM 742 O O . LEU A 1 101 ? -2.705 3.140 3.610 1.00 98.31 101 LEU A O 1
ATOM 746 N N . LYS A 1 102 ? -1.266 4.596 4.548 1.00 97.94 102 LYS A N 1
ATOM 747 C CA . LYS A 1 102 ? -2.292 5.490 5.080 1.00 97.94 102 LYS A CA 1
ATOM 748 C C . LYS A 1 102 ? -2.698 6.504 4.014 1.00 97.94 102 LYS A C 1
ATOM 750 O O . LYS A 1 102 ? -1.893 7.332 3.604 1.00 97.94 102 LYS A O 1
ATOM 755 N N . ILE A 1 103 ? -3.955 6.461 3.580 1.00 96.75 103 ILE A N 1
ATOM 756 C CA . ILE A 1 103 ? -4.501 7.418 2.602 1.00 96.75 103 ILE A CA 1
ATOM 757 C C . ILE A 1 103 ? -5.119 8.616 3.317 1.00 96.75 103 ILE A C 1
ATOM 759 O O . ILE A 1 103 ? -4.966 9.755 2.893 1.00 96.75 103 ILE A O 1
ATOM 763 N N . SER A 1 104 ? -5.818 8.369 4.424 1.00 95.88 104 SER A N 1
ATOM 764 C CA . SER A 1 104 ? -6.429 9.407 5.251 1.00 95.88 104 SER A CA 1
ATOM 765 C C . SER A 1 104 ? -6.605 8.914 6.691 1.00 95.88 104 SER A C 1
ATOM 767 O O . SER A 1 104 ? -6.229 7.798 7.043 1.00 95.88 104 SER A O 1
ATOM 769 N N . ASN A 1 105 ? -7.232 9.719 7.551 1.00 91.06 105 ASN A N 1
ATOM 770 C CA . ASN A 1 105 ? -7.579 9.308 8.919 1.00 91.06 105 ASN A CA 1
ATOM 771 C C . ASN A 1 105 ? -8.641 8.192 8.989 1.00 91.06 105 ASN A C 1
ATOM 773 O O . ASN A 1 105 ? -8.917 7.652 10.066 1.00 91.06 105 ASN A O 1
ATOM 777 N N . SER A 1 106 ? -9.289 7.873 7.870 1.00 91.44 106 SER A N 1
ATOM 778 C CA . SER A 1 106 ? -10.332 6.848 7.784 1.00 91.44 106 SER A CA 1
ATOM 779 C C . SER A 1 106 ? -10.093 5.824 6.681 1.00 91.44 106 SER A C 1
ATOM 781 O O . SER A 1 106 ? -10.900 4.912 6.543 1.00 91.44 106 SER A O 1
ATOM 783 N N . GLU A 1 107 ? -9.008 5.949 5.919 1.00 94.12 107 GLU A N 1
ATOM 784 C CA . GLU A 1 107 ? -8.720 5.074 4.789 1.00 94.12 107 GLU A CA 1
ATOM 785 C C . GLU A 1 107 ? -7.264 4.621 4.817 1.00 94.12 107 GLU A C 1
ATOM 787 O O . GLU A 1 107 ? -6.331 5.421 4.910 1.00 94.12 107 GLU A O 1
ATOM 792 N N . PHE A 1 108 ? -7.100 3.315 4.673 1.00 96.62 108 PHE A N 1
ATOM 793 C CA . PHE A 1 108 ? -5.830 2.647 4.475 1.00 96.62 108 PHE A CA 1
ATOM 794 C C . PHE A 1 108 ? -5.963 1.746 3.255 1.00 96.62 108 PHE A C 1
ATOM 796 O O . PHE A 1 108 ? -7.040 1.206 2.984 1.00 96.62 108 PHE A O 1
ATOM 803 N N . ARG A 1 109 ? -4.865 1.563 2.531 1.00 97.31 109 ARG A N 1
ATOM 804 C CA . ARG A 1 109 ? -4.778 0.609 1.425 1.00 97.31 109 ARG A CA 1
ATOM 805 C C . ARG A 1 109 ? -3.649 -0.365 1.691 1.00 97.31 109 ARG A C 1
ATOM 807 O O . ARG A 1 109 ? -2.629 0.014 2.261 1.00 97.31 109 ARG A O 1
ATOM 814 N N . ALA A 1 110 ? -3.839 -1.605 1.265 1.00 97.56 110 ALA A N 1
ATOM 815 C CA . ALA A 1 110 ? -2.817 -2.632 1.338 1.00 97.56 110 ALA A CA 1
ATOM 816 C C . ALA A 1 110 ? -2.488 -3.158 -0.056 1.00 97.56 110 ALA A C 1
ATOM 818 O O . ALA A 1 110 ? -3.377 -3.283 -0.900 1.00 97.56 110 ALA A O 1
ATOM 819 N N . PHE A 1 111 ? -1.220 -3.470 -0.282 1.00 98.31 111 PHE A N 1
ATOM 820 C CA . PHE A 1 111 ? -0.695 -3.931 -1.562 1.00 98.31 111 PHE A CA 1
ATOM 821 C C . PHE A 1 111 ? 0.249 -5.111 -1.353 1.00 98.31 111 PHE A C 1
ATOM 823 O O . PHE A 1 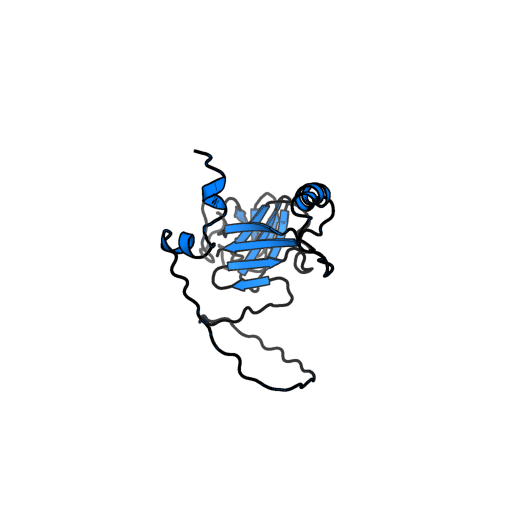111 ? 0.816 -5.261 -0.269 1.00 98.31 111 PHE A O 1
ATOM 830 N N . ASP A 1 112 ? 0.442 -5.933 -2.382 1.00 97.25 112 ASP A N 1
ATOM 831 C CA . ASP A 1 112 ? 1.556 -6.886 -2.410 1.00 97.25 112 ASP A CA 1
ATOM 832 C C . ASP A 1 112 ? 2.872 -6.101 -2.348 1.00 97.25 112 ASP A C 1
ATOM 834 O O . ASP A 1 112 ? 3.046 -5.112 -3.066 1.00 97.25 112 ASP A O 1
ATOM 838 N N . ASN A 1 113 ? 3.793 -6.513 -1.476 1.00 97.81 113 ASN A N 1
ATOM 839 C CA . ASN A 1 113 ? 5.110 -5.885 -1.411 1.00 97.81 113 ASN A CA 1
ATOM 840 C C . ASN A 1 113 ? 6.075 -6.402 -2.485 1.00 97.81 113 ASN A C 1
ATOM 842 O O . ASN A 1 113 ? 7.208 -5.933 -2.541 1.00 97.81 113 ASN A O 1
ATOM 846 N N . CYS A 1 114 ? 5.672 -7.362 -3.319 1.00 98.31 114 CYS A N 1
ATOM 847 C CA . CYS A 1 114 ? 6.487 -7.828 -4.427 1.00 98.31 114 CYS A CA 1
ATOM 848 C C . CYS A 1 114 ? 6.558 -6.801 -5.559 1.00 98.31 114 CYS A C 1
ATOM 850 O O . CYS A 1 114 ? 5.546 -6.444 -6.159 1.00 98.31 114 CYS A O 1
ATOM 852 N N . CYS A 1 115 ? 7.772 -6.396 -5.928 1.00 98.50 115 CYS A N 1
ATOM 853 C CA . CYS A 1 115 ? 7.992 -5.547 -7.089 1.00 98.50 115 CYS A CA 1
ATOM 854 C C . CYS A 1 115 ? 7.653 -6.296 -8.393 1.00 98.50 115 CYS A C 1
ATOM 856 O O . CYS A 1 115 ? 8.256 -7.342 -8.671 1.00 98.50 115 CYS A O 1
ATOM 858 N N . PRO A 1 116 ? 6.771 -5.745 -9.252 1.00 98.56 116 PRO A N 1
ATOM 859 C CA . PRO A 1 116 ? 6.453 -6.353 -10.541 1.00 98.56 116 PRO A CA 1
ATOM 860 C C . PRO A 1 116 ? 7.631 -6.477 -11.515 1.00 98.56 116 PRO A C 1
ATOM 862 O O .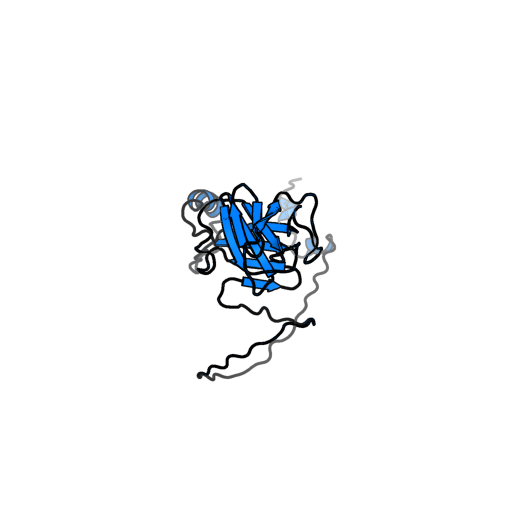 PRO A 1 116 ? 7.541 -7.243 -12.465 1.00 98.56 116 PRO A O 1
ATOM 865 N N . HIS A 1 117 ? 8.740 -5.763 -11.296 1.00 98.25 117 HIS A N 1
ATOM 866 C CA . HIS A 1 117 ? 9.921 -5.858 -12.155 1.00 98.25 117 HIS A CA 1
ATOM 867 C C . HIS A 1 117 ? 10.688 -7.165 -11.925 1.00 98.25 117 HIS A C 1
ATOM 869 O O . HIS A 1 117 ? 10.674 -8.036 -12.785 1.00 98.25 117 HIS A O 1
ATOM 875 N N . ASN A 1 118 ? 11.332 -7.302 -10.760 1.00 97.38 118 ASN A N 1
ATOM 876 C CA . ASN A 1 118 ? 12.236 -8.421 -10.459 1.00 97.38 118 ASN A CA 1
ATOM 877 C C . ASN A 1 118 ? 12.039 -8.992 -9.041 1.00 97.38 118 ASN A C 1
ATOM 879 O O . ASN A 1 118 ? 12.976 -9.439 -8.387 1.00 97.38 118 ASN A O 1
ATOM 883 N N . GLY A 1 119 ? 10.839 -8.849 -8.480 1.00 97.75 119 GLY A N 1
ATOM 884 C CA . GLY A 1 119 ? 10.485 -9.524 -7.235 1.00 97.75 119 GLY A CA 1
ATOM 885 C C . GLY A 1 119 ? 11.051 -8.956 -5.929 1.00 97.75 119 GLY A C 1
ATOM 886 O O . GLY A 1 119 ? 10.784 -9.541 -4.884 1.00 97.75 119 GLY A O 1
ATOM 887 N N . SER A 1 120 ? 11.798 -7.842 -5.939 1.00 98.00 120 SER A N 1
ATOM 888 C CA . SER A 1 120 ? 12.275 -7.197 -4.696 1.00 98.00 120 SER A CA 1
ATOM 889 C C . SER A 1 120 ? 11.106 -6.842 -3.769 1.00 98.00 120 SER A C 1
ATOM 891 O O . SER A 1 120 ? 10.053 -6.407 -4.238 1.00 98.00 120 SER A O 1
ATOM 893 N N . ARG A 1 121 ? 11.294 -7.040 -2.457 1.00 98.12 121 ARG A N 1
ATOM 894 C CA . ARG A 1 121 ? 10.240 -6.904 -1.435 1.00 98.12 121 ARG A CA 1
ATOM 895 C C . ARG A 1 121 ? 10.519 -5.858 -0.363 1.00 98.12 121 ARG A C 1
ATOM 897 O O . ARG A 1 121 ? 9.617 -5.497 0.385 1.00 98.12 121 ARG A O 1
ATOM 904 N N . ASP A 1 122 ? 11.749 -5.383 -0.259 1.00 96.69 122 ASP A N 1
ATOM 905 C CA . ASP A 1 122 ? 12.277 -4.616 0.874 1.00 96.69 122 ASP A CA 1
ATOM 906 C C . ASP A 1 122 ? 12.756 -3.206 0.498 1.00 96.69 122 ASP A C 1
ATOM 908 O O . ASP A 1 122 ? 13.031 -2.390 1.373 1.00 96.69 122 ASP A O 1
ATOM 912 N N . ALA A 1 123 ? 12.779 -2.880 -0.793 1.00 97.38 123 ALA A N 1
ATOM 913 C CA . ALA A 1 123 ? 13.284 -1.617 -1.309 1.00 97.38 123 ALA A CA 1
ATOM 914 C C . ALA A 1 123 ? 12.141 -0.716 -1.805 1.00 97.38 123 ALA A C 1
ATOM 916 O O . ALA A 1 123 ? 12.017 -0.490 -3.005 1.00 97.38 123 ALA A O 1
ATOM 917 N N . TRP A 1 124 ? 11.309 -0.187 -0.904 1.00 98.50 124 TRP A N 1
ATOM 918 C CA . TRP A 1 124 ? 10.167 0.666 -1.267 1.00 98.50 124 TRP A CA 1
ATOM 919 C C . TRP A 1 124 ? 10.298 2.093 -0.736 1.00 98.50 124 TRP A C 1
ATOM 921 O O . TRP A 1 124 ? 10.748 2.317 0.385 1.00 98.50 124 TRP A O 1
ATOM 931 N N . SER A 1 125 ? 9.872 3.062 -1.540 1.00 98.44 125 SER A N 1
ATOM 932 C CA . SER A 1 125 ? 9.552 4.425 -1.108 1.00 98.44 125 SER A CA 1
ATOM 933 C C . SER A 1 125 ? 8.209 4.852 -1.701 1.00 98.44 125 SER A C 1
ATOM 935 O O . SER A 1 125 ? 7.744 4.252 -2.671 1.00 98.44 125 SER A O 1
ATOM 937 N N . TYR A 1 126 ? 7.569 5.858 -1.107 1.00 98.50 126 TYR A N 1
ATOM 938 C CA . TYR A 1 126 ? 6.275 6.365 -1.555 1.00 98.50 126 TYR A CA 1
ATOM 939 C C . TYR A 1 126 ? 6.318 7.883 -1.710 1.00 98.50 126 TYR A C 1
ATOM 941 O O . TYR A 1 126 ? 6.726 8.598 -0.793 1.00 98.50 126 TYR A O 1
ATOM 949 N N . SER A 1 127 ? 5.911 8.370 -2.878 1.00 97.25 127 SER A N 1
ATOM 950 C CA . SER A 1 127 ? 5.725 9.792 -3.171 1.00 97.25 127 SER A CA 1
ATOM 951 C C . SER A 1 127 ? 4.879 9.947 -4.433 1.00 97.25 127 SER A C 1
ATOM 953 O O . SER A 1 127 ? 4.751 9.004 -5.210 1.00 97.25 127 SER A O 1
ATOM 955 N N . ASN A 1 128 ? 4.280 11.125 -4.641 1.00 95.94 128 ASN A N 1
ATOM 956 C CA . ASN A 1 128 ? 3.497 11.434 -5.847 1.00 95.94 128 ASN A CA 1
ATOM 957 C C . ASN A 1 128 ? 2.453 10.354 -6.200 1.00 95.94 128 ASN A C 1
ATOM 959 O O . ASN A 1 128 ? 2.294 9.998 -7.363 1.00 95.94 128 ASN A O 1
ATOM 963 N N . GLU A 1 129 ? 1.782 9.800 -5.183 1.00 96.19 129 GLU A N 1
ATOM 964 C CA . GLU A 1 129 ? 0.762 8.749 -5.338 1.00 96.19 129 GLU A CA 1
ATOM 965 C C . GLU A 1 129 ? 1.267 7.455 -6.003 1.00 96.19 129 GLU A C 1
ATOM 967 O O . GLU A 1 129 ? 0.502 6.689 -6.595 1.00 96.19 129 GLU A O 1
ATOM 972 N N . GLN A 1 130 ? 2.566 7.178 -5.892 1.00 97.94 130 GLN A N 1
ATOM 973 C CA . GLN A 1 130 ? 3.195 5.993 -6.458 1.00 97.94 130 GLN A CA 1
ATOM 974 C C . GLN A 1 130 ? 4.164 5.353 -5.470 1.00 97.94 130 GLN A C 1
ATOM 976 O O . GLN A 1 130 ? 4.865 6.022 -4.708 1.00 97.94 130 GLN A O 1
ATOM 981 N N . PHE A 1 131 ? 4.233 4.026 -5.522 1.00 98.62 131 PHE A N 1
ATOM 982 C CA . PHE A 1 131 ? 5.312 3.284 -4.891 1.00 98.62 131 PHE A CA 1
ATOM 983 C C . PHE A 1 131 ? 6.481 3.161 -5.857 1.00 98.62 131 PHE A C 1
ATOM 985 O O . PHE A 1 131 ? 6.339 2.629 -6.960 1.00 98.62 131 PHE A O 1
ATOM 992 N N . LYS A 1 132 ? 7.654 3.604 -5.417 1.00 98.56 132 LYS A N 1
ATOM 993 C CA . LYS A 1 132 ? 8.914 3.430 -6.130 1.00 98.56 132 LYS A CA 1
ATOM 994 C C . LYS A 1 132 ? 9.680 2.254 -5.543 1.00 98.56 132 LYS A C 1
ATOM 996 O O . LYS A 1 132 ? 10.011 2.251 -4.356 1.00 98.56 132 LYS A O 1
ATOM 1001 N N . CYS A 1 133 ? 10.023 1.285 -6.386 1.00 98.38 133 CYS A N 1
ATOM 1002 C CA . CYS A 1 133 ? 10.976 0.244 -6.027 1.00 98.38 133 CYS A CA 1
ATOM 1003 C C . CYS A 1 133 ? 12.400 0.803 -6.152 1.00 98.38 133 CYS A C 1
ATOM 1005 O O . CYS A 1 133 ? 12.884 1.063 -7.255 1.00 98.38 133 CYS A O 1
ATOM 1007 N N . ASN A 1 134 ? 13.092 0.977 -5.030 1.00 98.44 134 ASN A N 1
ATOM 1008 C CA . ASN A 1 134 ? 14.421 1.581 -4.951 1.00 98.44 134 ASN A CA 1
ATOM 1009 C C . ASN A 1 134 ? 15.540 0.696 -5.523 1.00 98.44 134 ASN A C 1
ATOM 1011 O O . ASN A 1 134 ? 16.639 1.199 -5.720 1.00 98.44 134 ASN A O 1
ATOM 1015 N N . THR A 1 135 ? 15.280 -0.578 -5.844 1.00 98.00 135 THR A N 1
ATOM 1016 C CA . THR A 1 135 ? 16.277 -1.445 -6.498 1.00 98.00 135 THR A CA 1
ATOM 1017 C C . THR A 1 135 ? 16.670 -0.926 -7.883 1.00 98.00 135 THR A C 1
ATOM 1019 O O . THR A 1 135 ? 17.843 -0.939 -8.228 1.00 98.00 135 THR A O 1
ATOM 1022 N N . HIS A 1 136 ? 15.696 -0.460 -8.675 1.00 96.94 136 HIS A N 1
ATOM 1023 C CA . HIS A 1 136 ? 15.926 0.025 -10.049 1.00 96.94 136 HIS A CA 1
ATOM 1024 C C . HIS A 1 136 ? 15.215 1.352 -10.360 1.00 96.94 136 HIS A C 1
ATOM 1026 O O . HIS A 1 136 ? 15.376 1.905 -11.440 1.00 96.94 136 HIS A O 1
ATOM 1032 N N . GLY A 1 137 ? 14.411 1.871 -9.430 1.00 97.94 137 GLY A N 1
ATOM 1033 C CA . GLY A 1 137 ? 13.714 3.147 -9.565 1.00 97.94 137 GLY A CA 1
ATOM 1034 C C . GLY A 1 137 ? 12.368 3.103 -10.294 1.00 97.94 137 GLY A C 1
ATOM 1035 O O . GLY A 1 137 ? 11.833 4.166 -10.594 1.00 97.94 137 GLY A O 1
ATOM 1036 N N . ASN A 1 138 ? 11.815 1.915 -10.550 1.00 98.25 138 ASN A N 1
ATOM 1037 C CA . ASN A 1 138 ? 10.510 1.743 -11.198 1.00 98.25 138 ASN A CA 1
ATOM 1038 C C . ASN A 1 138 ? 9.368 2.214 -10.291 1.00 98.25 138 ASN A C 1
ATOM 1040 O O . ASN A 1 138 ? 9.390 1.941 -9.089 1.00 98.25 138 ASN A O 1
ATOM 1044 N N . ASN A 1 139 ? 8.365 2.874 -10.873 1.00 98.12 139 ASN A N 1
ATOM 1045 C CA . ASN A 1 139 ? 7.224 3.437 -10.150 1.00 98.12 139 ASN A CA 1
ATOM 1046 C C . ASN A 1 139 ? 5.942 2.691 -10.511 1.00 98.12 139 ASN A C 1
ATOM 1048 O O . ASN A 1 139 ? 5.690 2.404 -11.684 1.00 98.12 139 ASN A O 1
ATOM 1052 N N . PHE A 1 140 ? 5.118 2.423 -9.505 1.00 98.50 140 PHE A N 1
ATOM 1053 C CA . PHE A 1 140 ? 3.871 1.689 -9.649 1.00 98.50 140 PHE A CA 1
ATOM 1054 C C . PHE A 1 140 ? 2.723 2.447 -8.978 1.00 98.50 140 PHE A C 1
ATOM 1056 O O . PHE A 1 140 ? 2.866 2.954 -7.862 1.00 98.50 140 PHE A O 1
ATOM 1063 N N . SER A 1 141 ? 1.587 2.542 -9.668 1.00 97.88 141 SER A N 1
ATOM 1064 C CA . SER A 1 141 ? 0.402 3.249 -9.184 1.00 97.88 141 SER A CA 1
ATOM 1065 C C . SER A 1 141 ? -0.307 2.486 -8.063 1.00 97.88 141 SER A C 1
ATOM 1067 O O . SER A 1 141 ? -0.230 1.258 -7.954 1.00 97.88 141 SER A O 1
ATOM 1069 N N . ILE A 1 142 ? -1.039 3.239 -7.238 1.00 97.69 142 ILE A N 1
ATOM 1070 C CA . ILE A 1 142 ? -1.858 2.725 -6.123 1.00 97.69 142 ILE A CA 1
ATOM 1071 C C . ILE A 1 142 ? -3.368 2.726 -6.414 1.00 97.69 142 ILE A C 1
ATOM 1073 O O . ILE A 1 142 ? -4.192 2.469 -5.525 1.00 97.69 142 ILE A O 1
ATOM 1077 N N . ASP A 1 143 ? -3.749 3.089 -7.636 1.00 94.19 143 ASP A N 1
ATOM 1078 C CA . ASP A 1 143 ? -5.137 3.267 -8.065 1.00 94.19 143 ASP A CA 1
ATOM 1079 C C . ASP A 1 143 ? -5.884 1.930 -8.214 1.00 94.19 143 ASP A C 1
ATOM 1081 O O . ASP A 1 143 ? -7.103 1.872 -8.031 1.00 94.19 143 ASP A O 1
ATOM 1085 N N . GLY A 1 144 ? -5.139 0.842 -8.420 1.00 90.50 144 GLY A N 1
ATOM 1086 C CA . GLY A 1 144 ? -5.663 -0.508 -8.621 1.00 90.50 144 GLY A CA 1
ATOM 1087 C C . GLY A 1 144 ? -5.996 -0.816 -10.080 1.00 90.50 144 GLY A C 1
ATOM 1088 O O . GLY A 1 144 ? -6.622 -1.840 -10.346 1.00 90.50 144 GLY A O 1
ATOM 1089 N N . ASN A 1 145 ? -5.583 0.039 -11.019 1.00 94.81 145 ASN A N 1
ATOM 1090 C CA . ASN A 1 145 ? -5.753 -0.193 -12.448 1.00 94.81 145 ASN A CA 1
ATOM 1091 C C . ASN A 1 145 ? -4.473 -0.759 -13.054 1.00 94.81 145 ASN A C 1
ATOM 1093 O O . ASN A 1 145 ? -3.381 -0.561 -12.526 1.00 94.81 145 ASN A O 1
ATOM 1097 N N . ASN A 1 146 ? -4.602 -1.429 -14.206 1.00 96.94 146 ASN A N 1
ATOM 1098 C CA . ASN A 1 146 ? -3.452 -1.904 -14.977 1.00 96.94 146 ASN A CA 1
ATOM 1099 C C . ASN A 1 146 ? -2.456 -2.696 -14.099 1.00 96.94 146 ASN A C 1
ATOM 1101 O O . ASN A 1 146 ? -1.245 -2.474 -14.157 1.00 96.94 146 ASN A O 1
ATOM 1105 N N . VAL A 1 147 ? -2.992 -3.570 -13.239 1.00 98.06 147 VAL A N 1
ATOM 1106 C CA . VAL A 1 147 ? -2.219 -4.318 -12.241 1.00 98.06 147 VAL A CA 1
ATOM 1107 C C . VAL A 1 147 ? -1.157 -5.169 -12.933 1.00 98.06 147 VAL A C 1
ATOM 1109 O O . VAL A 1 147 ? -1.376 -5.690 -14.032 1.00 98.06 147 VAL A O 1
ATOM 1112 N N . ARG A 1 148 ? 0.021 -5.265 -12.316 1.00 98.31 148 ARG A N 1
ATOM 1113 C CA . ARG A 1 148 ? 1.117 -6.113 -12.782 1.00 98.31 148 ARG A CA 1
ATOM 1114 C C . ARG A 1 148 ? 1.455 -7.170 -11.755 1.00 98.31 148 ARG A C 1
ATOM 1116 O O . ARG A 1 148 ? 1.529 -6.891 -10.561 1.00 98.31 148 ARG A O 1
ATOM 1123 N N . GLU A 1 149 ? 1.699 -8.370 -12.258 1.00 97.88 149 GLU A N 1
ATOM 1124 C CA . GLU A 1 149 ? 2.108 -9.491 -11.431 1.00 97.88 149 GLU A CA 1
ATOM 1125 C C . GLU A 1 149 ? 3.543 -9.311 -10.935 1.00 97.88 149 GLU A C 1
ATOM 1127 O O . GLU A 1 149 ? 4.398 -8.713 -11.603 1.00 97.88 149 GLU A O 1
ATOM 1132 N N . CYS A 1 150 ? 3.792 -9.866 -9.754 1.00 98.00 150 CYS A N 1
ATOM 1133 C CA . CYS A 1 150 ? 5.109 -10.013 -9.150 1.00 98.00 150 CYS A CA 1
ATOM 1134 C C . CYS A 1 150 ? 6.105 -10.614 -10.156 1.00 98.00 150 CYS A C 1
ATOM 1136 O O . CYS A 1 150 ? 5.807 -11.629 -10.783 1.00 98.00 150 CYS A O 1
ATOM 1138 N N . ASN A 1 151 ? 7.293 -10.010 -10.289 1.00 98.00 151 ASN A N 1
ATOM 1139 C CA . ASN A 1 151 ? 8.365 -10.523 -11.155 1.00 98.00 151 ASN A CA 1
ATOM 1140 C C . ASN A 1 151 ? 7.969 -10.733 -12.640 1.00 98.00 151 ASN A C 1
ATOM 1142 O O . ASN A 1 151 ? 8.456 -11.643 -13.305 1.00 98.00 151 ASN A O 1
ATOM 1146 N N . SER A 1 152 ? 7.071 -9.902 -13.170 1.00 98.19 152 SER A N 1
ATOM 1147 C CA . SER A 1 152 ? 6.648 -9.929 -14.578 1.00 98.19 152 SER A CA 1
ATOM 1148 C C . SER A 1 152 ? 7.590 -9.179 -15.531 1.00 98.19 152 SER A C 1
ATOM 1150 O O . SER A 1 152 ? 7.311 -9.106 -16.725 1.00 98.19 152 SER A O 1
ATOM 1152 N N . GLY A 1 153 ? 8.673 -8.573 -15.031 1.00 98.06 153 GLY A N 1
ATOM 1153 C CA . GLY A 1 153 ? 9.541 -7.688 -15.816 1.00 98.06 153 GLY A CA 1
ATOM 1154 C C . GLY A 1 153 ? 8.951 -6.293 -16.049 1.00 98.06 153 GLY A C 1
ATOM 1155 O O . GLY A 1 153 ? 9.535 -5.482 -16.764 1.00 98.06 153 GLY A O 1
ATOM 1156 N N . SER A 1 154 ? 7.806 -5.977 -15.440 1.00 98.19 154 SER A N 1
ATOM 1157 C CA . SER A 1 154 ? 7.131 -4.694 -15.648 1.00 98.19 154 SER A CA 1
ATOM 1158 C C . SER A 1 154 ? 7.866 -3.545 -14.957 1.00 98.19 154 SER A C 1
ATOM 1160 O O . SER A 1 154 ? 8.187 -3.627 -13.772 1.00 98.19 154 SER A O 1
ATOM 1162 N N . THR A 1 155 ? 8.081 -2.441 -15.672 1.00 97.44 155 THR A N 1
ATOM 1163 C CA . THR A 1 155 ? 8.716 -1.215 -15.146 1.00 97.44 155 THR A CA 1
ATOM 1164 C C . THR A 1 155 ? 7.711 -0.124 -14.759 1.00 97.44 155 THR A C 1
ATOM 1166 O O . THR A 1 155 ? 8.086 0.880 -14.156 1.00 97.44 155 THR A O 1
ATOM 1169 N N . SER A 1 156 ? 6.432 -0.325 -15.084 1.00 97.00 156 SER A N 1
ATOM 1170 C CA . SER A 1 156 ? 5.308 0.550 -14.743 1.00 97.00 156 SER A CA 1
ATOM 1171 C C . SER A 1 156 ? 3.994 -0.240 -14.679 1.00 97.00 156 SER A C 1
ATOM 1173 O O . SER A 1 156 ? 3.937 -1.408 -15.071 1.00 97.00 156 SER A O 1
ATOM 1175 N N . GLY A 1 157 ? 2.930 0.396 -14.183 1.00 97.62 157 GLY A N 1
ATOM 1176 C CA . GLY A 1 157 ? 1.602 -0.201 -13.997 1.00 97.62 157 GLY A CA 1
ATOM 1177 C C . GLY A 1 157 ? 1.123 -0.067 -12.554 1.00 97.62 157 GLY A C 1
ATOM 1178 O O . GLY A 1 157 ? 1.722 0.675 -11.780 1.00 97.62 157 GLY A O 1
ATOM 1179 N N . GLY A 1 158 ? 0.056 -0.774 -12.194 1.00 97.62 158 GLY A N 1
ATOM 1180 C CA . GLY A 1 158 ? -0.481 -0.770 -10.834 1.00 97.62 158 GLY A CA 1
ATOM 1181 C C . GLY A 1 158 ? 0.083 -1.886 -9.966 1.00 97.62 158 GLY A C 1
ATOM 1182 O O . GLY A 1 158 ? 0.300 -3.006 -10.440 1.00 97.62 158 GLY A O 1
ATOM 1183 N N . LEU A 1 159 ? 0.275 -1.603 -8.676 1.00 97.69 159 LEU A N 1
ATOM 1184 C CA . LEU A 1 159 ? 0.504 -2.661 -7.693 1.00 97.69 159 LEU A CA 1
ATOM 1185 C C . LEU A 1 159 ? -0.790 -3.419 -7.408 1.00 97.69 159 LEU A C 1
ATOM 1187 O O . LEU A 1 159 ? -1.881 -2.843 -7.340 1.00 97.69 159 LEU A O 1
ATOM 1191 N N . LYS A 1 160 ? -0.653 -4.727 -7.181 1.00 97.38 160 LYS A N 1
ATOM 1192 C CA . LYS A 1 160 ? -1.756 -5.574 -6.735 1.00 97.38 160 LYS A CA 1
ATOM 1193 C C . LYS A 1 160 ? -2.259 -5.079 -5.381 1.00 97.38 160 LYS A C 1
ATOM 1195 O O . LYS A 1 160 ? -1.508 -5.062 -4.410 1.00 97.38 160 LYS A O 1
ATOM 1200 N N . ARG A 1 161 ? -3.531 -4.678 -5.331 1.00 96.25 161 ARG A N 1
ATOM 1201 C CA . ARG A 1 161 ? -4.192 -4.131 -4.140 1.00 96.25 161 ARG A CA 1
ATOM 1202 C C . ARG A 1 161 ? -5.062 -5.191 -3.468 1.00 96.25 161 ARG A C 1
ATOM 1204 O O . ARG A 1 161 ? -5.856 -5.846 -4.139 1.00 96.25 161 ARG A O 1
ATOM 1211 N N . TYR A 1 162 ? -4.960 -5.295 -2.149 1.00 95.88 162 TYR A N 1
ATOM 1212 C CA . TYR A 1 162 ? -5.836 -6.119 -1.319 1.00 95.88 162 TYR A CA 1
ATOM 1213 C C . TYR A 1 162 ? -7.063 -5.334 -0.862 1.00 95.88 162 TYR A C 1
ATOM 1215 O O . TYR A 1 162 ? -7.042 -4.102 -0.766 1.00 95.88 162 TYR A O 1
ATOM 1223 N N . THR A 1 163 ? -8.145 -6.046 -0.552 1.00 94.06 163 THR A N 1
ATOM 1224 C CA . THR A 1 163 ? -9.336 -5.399 0.009 1.00 94.06 163 THR A CA 1
ATOM 1225 C C . THR A 1 163 ? -9.056 -5.034 1.458 1.00 94.06 163 THR A C 1
ATOM 1227 O O . THR A 1 163 ? -8.710 -5.908 2.247 1.00 94.06 163 THR A O 1
ATOM 1230 N N . ALA A 1 164 ? -9.230 -3.762 1.814 1.00 92.69 164 ALA A N 1
ATOM 1231 C CA . ALA A 1 164 ? -8.982 -3.251 3.155 1.00 92.69 164 ALA A CA 1
ATOM 1232 C C . ALA A 1 164 ? -10.245 -2.649 3.769 1.00 92.69 164 ALA A C 1
ATOM 1234 O O . ALA A 1 164 ? -11.042 -2.004 3.088 1.00 92.69 164 ALA A O 1
ATOM 1235 N N . SER A 1 165 ? -10.441 -2.847 5.069 1.00 92.06 165 SER A N 1
ATOM 1236 C CA . SER A 1 165 ? -11.536 -2.237 5.823 1.00 92.06 165 SER A CA 1
ATOM 1237 C C . SER A 1 165 ? -11.057 -1.805 7.199 1.00 92.06 165 SER A C 1
ATOM 1239 O O . SER A 1 165 ? -10.467 -2.594 7.939 1.00 92.06 165 SER A O 1
ATOM 1241 N N . LEU A 1 166 ? -11.328 -0.546 7.543 1.00 91.94 166 LEU A N 1
ATOM 1242 C CA . LEU A 1 166 ? -11.011 0.015 8.848 1.00 91.94 166 LEU A CA 1
ATOM 1243 C C . LEU A 1 166 ? -12.197 -0.167 9.797 1.00 91.94 166 LEU A C 1
ATOM 1245 O O . LEU A 1 166 ? -13.266 0.409 9.600 1.00 91.94 166 LEU A O 1
ATOM 1249 N N . TRP A 1 167 ? -11.982 -0.930 10.858 1.00 84.69 167 TRP A N 1
ATOM 1250 C CA . TRP A 1 167 ? -12.933 -1.170 11.930 1.00 84.69 167 TRP A CA 1
ATOM 1251 C C . TRP A 1 167 ? -12.592 -0.269 13.109 1.00 84.69 167 TRP A C 1
ATOM 1253 O O . TRP A 1 167 ? -11.481 -0.280 13.640 1.00 84.69 167 TRP A O 1
ATOM 1263 N N . ARG A 1 168 ? -13.572 0.521 13.541 1.00 76.38 168 ARG A N 1
ATOM 1264 C CA . ARG A 1 168 ? -13.486 1.292 14.781 1.00 76.38 168 ARG A CA 1
ATOM 1265 C C . ARG A 1 168 ? -14.302 0.552 15.823 1.00 76.38 168 ARG A C 1
ATOM 1267 O O . ARG A 1 168 ? -15.527 0.536 15.737 1.00 76.38 168 ARG A O 1
ATOM 1274 N N . TYR A 1 169 ? -13.633 -0.058 16.792 1.00 62.88 169 TYR A N 1
ATOM 1275 C CA . TYR A 1 169 ? -14.324 -0.654 17.925 1.00 62.88 169 TYR A CA 1
ATOM 1276 C C . TYR A 1 169 ? -14.452 0.385 19.031 1.00 62.88 169 TYR A C 1
ATOM 1278 O O . TYR A 1 169 ? -13.466 0.950 19.514 1.00 62.88 169 TYR A O 1
ATOM 1286 N N . PHE A 1 170 ? -15.691 0.626 19.448 1.00 54.03 170 PHE A N 1
ATOM 1287 C CA . PHE A 1 170 ? -15.965 1.304 20.703 1.00 54.03 170 PHE A CA 1
ATOM 1288 C C . PHE A 1 170 ? -15.802 0.273 21.813 1.00 54.03 170 PHE A C 1
ATOM 1290 O O . PHE A 1 170 ? -16.603 -0.656 21.929 1.00 54.03 170 PHE A O 1
ATOM 1297 N N . LYS A 1 171 ? -14.740 0.404 22.613 1.00 47.12 171 LYS A N 1
ATOM 1298 C CA . LYS A 1 171 ? -14.572 -0.424 23.806 1.00 47.12 171 LYS A CA 1
ATOM 1299 C C . LYS A 1 171 ? -15.648 -0.002 24.806 1.00 47.12 171 LYS A C 1
ATOM 1301 O O . LYS A 1 171 ? -15.518 1.017 25.477 1.00 47.12 171 LYS A O 1
ATOM 1306 N N . CYS A 1 172 ? -16.748 -0.746 24.858 1.00 43.53 172 CYS A N 1
ATOM 1307 C CA . CYS A 1 172 ? -17.811 -0.482 25.816 1.00 43.53 172 CYS A CA 1
ATOM 1308 C C . CYS A 1 172 ? -17.356 -1.008 27.185 1.00 43.53 172 CYS A C 1
ATOM 1310 O O . CYS A 1 172 ? -17.531 -2.184 27.496 1.00 43.53 172 CYS A O 1
ATOM 1312 N N . ASN A 1 173 ? -16.723 -0.155 27.992 1.00 48.88 173 ASN A N 1
ATOM 1313 C CA . ASN A 1 173 ? -16.418 -0.477 29.386 1.00 48.88 173 ASN A CA 1
ATOM 1314 C C . ASN A 1 173 ? -17.722 -0.441 30.193 1.00 48.88 173 ASN A C 1
ATOM 1316 O O . ASN A 1 173 ? -18.114 0.600 30.715 1.00 48.88 173 ASN A O 1
ATOM 1320 N N . TYR A 1 174 ? -18.424 -1.570 30.269 1.00 48.03 174 TYR A N 1
ATOM 1321 C CA . TYR A 1 174 ? -19.600 -1.704 31.121 1.00 48.03 174 TYR A CA 1
ATOM 1322 C C . TYR A 1 174 ? -19.166 -2.171 32.517 1.00 48.03 174 TYR A C 1
ATOM 1324 O O . TYR A 1 174 ? -18.944 -3.358 32.745 1.00 48.03 174 TYR A O 1
ATOM 1332 N N . ILE A 1 175 ? -19.021 -1.229 33.456 1.00 47.03 175 ILE A N 1
ATOM 1333 C CA . ILE A 1 175 ? -18.895 -1.540 34.886 1.00 47.03 175 ILE A CA 1
ATOM 1334 C C . ILE A 1 175 ? -20.312 -1.795 35.407 1.00 47.03 175 ILE A C 1
ATOM 1336 O O . ILE A 1 175 ? -21.017 -0.869 35.801 1.00 47.03 175 ILE A O 1
ATOM 1340 N N . ILE A 1 176 ? -20.754 -3.051 35.388 1.00 45.19 176 ILE A N 1
ATOM 1341 C CA . ILE A 1 176 ? -21.914 -3.462 36.187 1.00 45.19 176 ILE A CA 1
ATOM 1342 C C . ILE A 1 176 ? -21.411 -3.747 37.590 1.00 45.19 176 ILE A C 1
ATOM 1344 O O . ILE A 1 176 ? -20.890 -4.823 37.867 1.00 45.19 176 ILE A O 1
ATOM 1348 N N . GLY A 1 177 ? -21.582 -2.766 38.475 1.00 41.47 177 GLY A N 1
ATOM 1349 C CA . GLY A 1 177 ? -21.660 -3.047 39.898 1.00 41.47 177 GLY A CA 1
ATOM 1350 C C . GLY A 1 177 ? -22.816 -4.018 40.118 1.00 41.47 177 GLY A C 1
ATOM 1351 O O . GLY A 1 177 ? -23.950 -3.763 39.711 1.00 41.47 177 GLY A O 1
ATOM 1352 N N . GLU A 1 178 ? -22.504 -5.168 40.695 1.00 43.06 178 GLU A N 1
ATOM 1353 C CA . GLU A 1 178 ? -23.453 -6.214 41.038 1.00 43.06 178 GLU A CA 1
ATOM 1354 C C . GLU A 1 178 ? -24.410 -5.701 42.123 1.00 43.06 178 GLU A C 1
ATOM 1356 O O . GLU A 1 178 ? -24.131 -5.834 43.310 1.00 43.06 178 GLU A O 1
ATOM 1361 N N . LYS A 1 179 ? -25.499 -5.033 41.716 1.00 41.44 179 LYS A N 1
ATOM 1362 C CA . LYS A 1 179 ? -26.795 -4.956 42.416 1.00 41.44 179 LYS A CA 1
ATOM 1363 C C . LYS A 1 179 ? -27.818 -4.172 41.580 1.00 41.44 179 LYS A C 1
ATOM 1365 O O . LYS A 1 179 ? -27.541 -3.093 41.074 1.00 41.44 179 LYS A O 1
ATOM 1370 N N . GLU A 1 180 ? -29.018 -4.743 41.471 1.00 39.22 180 GLU A N 1
ATOM 1371 C CA . GLU A 1 180 ? -30.255 -4.138 40.940 1.00 39.22 180 GLU A CA 1
ATOM 1372 C C . GLU A 1 180 ? -30.450 -4.061 39.408 1.00 39.22 180 GLU A C 1
ATOM 1374 O O . GLU A 1 180 ? -30.773 -3.030 38.809 1.00 39.22 180 GLU A O 1
ATOM 1379 N N . LYS A 1 181 ? -30.415 -5.235 38.763 1.00 41.84 181 LYS A N 1
ATOM 1380 C CA . LYS A 1 181 ? -31.038 -5.468 37.449 1.00 41.84 181 LYS A CA 1
ATOM 1381 C C . LYS A 1 181 ? -32.571 -5.391 37.567 1.00 41.84 181 LYS A C 1
ATOM 1383 O O . LYS A 1 181 ? -33.180 -6.433 37.784 1.00 41.84 181 LYS A O 1
ATOM 1388 N N . LYS A 1 182 ? -33.198 -4.209 37.415 1.00 42.94 182 LYS A N 1
ATOM 1389 C CA . LYS A 1 182 ? -34.585 -4.076 36.868 1.00 42.94 182 LYS A CA 1
ATOM 1390 C C . LYS A 1 182 ? -35.163 -2.665 36.642 1.00 42.94 182 LYS A C 1
ATOM 1392 O O . LYS A 1 182 ? -36.304 -2.587 36.200 1.00 42.94 182 LYS A O 1
ATOM 1397 N N . LYS A 1 183 ? -34.445 -1.551 36.856 1.00 43.47 183 LYS A N 1
ATOM 1398 C CA . LYS A 1 183 ? -35.036 -0.198 36.656 1.00 43.47 183 LYS A CA 1
ATOM 1399 C C . LYS A 1 183 ? -34.368 0.732 35.635 1.00 43.47 183 LYS A C 1
ATOM 1401 O O . LYS A 1 183 ? -34.892 1.810 35.388 1.00 43.47 183 LYS A O 1
ATOM 1406 N N . TYR A 1 184 ? -33.288 0.326 34.969 1.00 45.22 184 TYR A N 1
ATOM 1407 C CA . TYR A 1 184 ? -32.468 1.264 34.182 1.00 45.22 184 TYR A CA 1
ATOM 1408 C C . TYR A 1 184 ? -32.510 1.087 32.658 1.00 45.22 184 TYR A C 1
ATOM 1410 O O . TYR A 1 184 ? -31.597 1.532 31.976 1.00 45.22 184 TYR A O 1
ATOM 1418 N N . LEU A 1 185 ? -33.571 0.516 32.079 1.00 43.81 185 LEU A N 1
ATOM 1419 C CA . LEU A 1 185 ? -33.660 0.431 30.611 1.00 43.81 185 LEU A CA 1
ATOM 1420 C C . LEU A 1 185 ? -33.851 1.812 29.943 1.00 43.81 185 LEU A C 1
ATOM 1422 O O . LEU A 1 185 ? -33.456 1.997 28.799 1.00 43.81 185 LEU A O 1
ATOM 1426 N N . PHE A 1 186 ? -34.379 2.805 30.670 1.00 40.94 186 PHE A N 1
ATOM 1427 C CA . PHE A 1 186 ? -34.601 4.160 30.142 1.00 40.94 186 PHE A CA 1
ATOM 1428 C C . PHE A 1 186 ? -33.416 5.120 30.360 1.00 40.94 186 PHE A C 1
ATOM 1430 O O . PHE A 1 186 ? -33.183 6.005 29.543 1.00 40.94 186 PHE A O 1
ATOM 1437 N N . LEU A 1 187 ? -32.621 4.930 31.422 1.00 43.69 187 LEU A N 1
ATOM 1438 C CA . LEU A 1 187 ? -31.463 5.790 31.716 1.00 43.69 187 LEU A CA 1
ATOM 1439 C C . LEU A 1 187 ? -30.219 5.411 30.890 1.00 43.69 187 LEU A C 1
ATOM 1441 O O . LEU A 1 187 ? -29.383 6.264 30.599 1.00 43.69 187 LEU A O 1
ATOM 1445 N N . VAL A 1 188 ? -30.118 4.142 30.472 1.00 49.16 188 VAL A N 1
ATOM 1446 C CA . VAL A 1 188 ? -29.025 3.629 29.627 1.00 49.16 188 VAL A CA 1
ATOM 1447 C C . VAL A 1 188 ? -29.026 4.285 28.243 1.00 49.16 188 VAL A C 1
ATOM 1449 O O . VAL A 1 188 ? -27.957 4.515 27.690 1.00 49.16 188 VAL A O 1
ATOM 1452 N N . PHE A 1 189 ? -30.191 4.674 27.713 1.00 47.81 189 PHE A N 1
ATOM 1453 C CA . PHE A 1 189 ? -30.283 5.329 26.403 1.00 47.81 189 PHE A CA 1
ATOM 1454 C C . PHE A 1 189 ? -29.775 6.784 26.428 1.00 47.81 189 PHE A C 1
ATOM 1456 O O . PHE A 1 189 ? -29.129 7.229 25.483 1.00 47.81 189 PHE A O 1
ATOM 1463 N N . PHE A 1 190 ? -29.998 7.511 27.531 1.00 46.41 190 PHE A N 1
ATOM 1464 C CA . PHE A 1 190 ? -29.535 8.898 27.688 1.00 46.41 190 PHE A CA 1
ATOM 1465 C C . PHE A 1 190 ? -28.038 8.993 28.025 1.00 46.41 190 PHE A C 1
ATOM 1467 O O . PHE A 1 190 ? -27.342 9.865 27.508 1.00 46.41 190 PHE A O 1
ATOM 1474 N N . LEU A 1 191 ? -27.511 8.064 28.829 1.00 47.44 191 LEU A N 1
ATOM 1475 C CA . LEU A 1 191 ? -26.074 7.991 29.125 1.00 47.44 191 LEU A CA 1
ATOM 1476 C C . LEU A 1 191 ? -25.242 7.488 27.932 1.00 47.44 191 LEU A C 1
ATOM 1478 O O . LEU A 1 191 ? -24.102 7.927 27.781 1.00 47.44 191 LEU A O 1
ATOM 1482 N N . LEU A 1 192 ? -25.814 6.664 27.039 1.00 47.06 192 LEU A N 1
ATOM 1483 C CA . LEU A 1 192 ? -25.171 6.272 25.774 1.00 47.06 192 LEU A CA 1
ATOM 1484 C C . LEU A 1 192 ? -24.836 7.485 24.890 1.00 47.06 192 LEU A C 1
ATOM 1486 O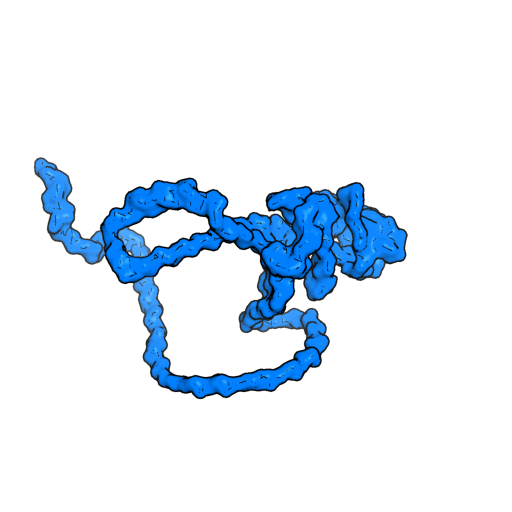 O . LEU A 1 192 ? -23.816 7.479 24.205 1.00 47.06 192 LEU A O 1
ATOM 1490 N N . LEU A 1 193 ? -25.674 8.528 24.921 1.00 44.94 193 LEU A N 1
ATOM 1491 C CA . LEU A 1 193 ? -25.486 9.726 24.102 1.00 44.94 193 LEU A CA 1
ATOM 1492 C C . LEU A 1 193 ? -24.389 10.652 24.658 1.00 44.94 193 LEU A C 1
ATOM 1494 O O . LEU A 1 193 ? -23.709 11.322 23.885 1.00 44.94 193 LEU A O 1
ATOM 1498 N N . MET A 1 194 ? -24.171 10.660 25.980 1.00 41.88 194 MET A N 1
ATOM 1499 C CA . MET A 1 194 ? -23.149 11.505 26.620 1.00 41.88 194 MET A CA 1
ATOM 1500 C C . MET A 1 194 ? -21.762 10.841 26.723 1.00 41.88 194 MET A C 1
ATOM 1502 O O . MET A 1 194 ? -20.760 11.549 26.801 1.00 41.88 194 MET A O 1
ATOM 1506 N N . TYR A 1 195 ? -21.665 9.504 26.675 1.00 43.25 195 TYR A N 1
ATOM 1507 C CA . TYR A 1 195 ? -20.386 8.772 26.795 1.00 43.25 195 TYR A CA 1
ATOM 1508 C C . TYR A 1 195 ? -19.632 8.538 25.472 1.00 43.25 195 TYR A C 1
ATOM 1510 O O . TYR A 1 195 ? -18.492 8.064 25.478 1.00 43.25 195 TYR A O 1
ATOM 1518 N N . LEU A 1 196 ? -20.215 8.932 24.336 1.00 44.66 196 LEU A N 1
ATOM 1519 C CA . LEU A 1 196 ? -19.583 8.869 23.008 1.00 44.66 196 LEU A CA 1
ATOM 1520 C C . LEU A 1 196 ? -18.332 9.762 22.865 1.00 44.66 196 LEU A C 1
ATOM 1522 O O . LEU A 1 196 ? -17.624 9.666 21.863 1.00 44.66 196 LEU A O 1
ATOM 1526 N N . ILE A 1 197 ? -18.030 10.608 23.856 1.00 50.00 197 ILE A N 1
ATOM 1527 C CA . ILE A 1 197 ? -16.991 11.644 23.760 1.00 50.00 197 ILE A CA 1
ATOM 1528 C C . ILE A 1 197 ? -15.643 11.197 24.370 1.00 50.00 197 ILE A C 1
ATOM 1530 O O . ILE A 1 197 ? -14.615 11.753 23.999 1.00 50.00 197 ILE A O 1
ATOM 1534 N N . HIS A 1 198 ? -15.594 10.175 25.240 1.00 44.28 198 HIS A N 1
ATOM 1535 C CA . HIS A 1 198 ? -14.387 9.882 26.051 1.00 44.28 198 HIS A CA 1
ATOM 1536 C C . HIS A 1 198 ? -13.873 8.426 26.047 1.00 44.28 198 HIS A C 1
ATOM 1538 O O . HIS A 1 198 ? -13.052 8.059 26.884 1.00 44.28 198 HIS A O 1
ATOM 1544 N N . SER A 1 199 ? -14.297 7.575 25.108 1.00 45.12 199 SER A N 1
ATOM 1545 C CA . SER A 1 199 ? -13.797 6.186 25.050 1.00 45.12 199 SER A CA 1
ATOM 1546 C C . SER A 1 199 ? -12.482 6.059 24.257 1.00 45.12 199 SER A C 1
ATOM 1548 O O . SER A 1 199 ? -12.376 6.657 23.180 1.00 45.12 199 SER A O 1
ATOM 1550 N N . PRO A 1 200 ? -11.500 5.247 24.708 1.00 43.72 200 PRO A N 1
ATOM 1551 C CA . PRO A 1 200 ? -10.317 4.935 23.912 1.00 43.72 200 PRO A CA 1
ATOM 1552 C C . PRO A 1 200 ? -10.742 4.129 22.678 1.00 43.72 200 PRO A C 1
ATOM 1554 O O . PRO A 1 200 ? -11.366 3.071 22.781 1.00 43.72 200 PRO A O 1
ATOM 1557 N N . LYS A 1 201 ? -10.453 4.673 21.495 1.00 43.00 201 LYS A N 1
ATOM 1558 C CA . LYS A 1 201 ? -10.795 4.069 20.204 1.00 43.00 201 LYS A CA 1
ATOM 1559 C C . LYS A 1 201 ? -9.764 2.992 19.883 1.00 43.00 201 LYS A C 1
ATOM 1561 O O . LYS A 1 201 ? -8.587 3.311 19.752 1.00 43.00 201 LYS A O 1
ATOM 1566 N N . ILE A 1 202 ? -10.200 1.747 19.722 1.00 47.56 202 ILE A N 1
ATOM 1567 C CA . ILE A 1 202 ? -9.358 0.690 19.153 1.00 47.56 202 ILE A CA 1
ATOM 1568 C C . ILE A 1 202 ? -9.623 0.680 17.647 1.00 47.56 202 ILE A C 1
ATOM 1570 O O . ILE A 1 202 ? -10.772 0.555 17.211 1.00 47.56 202 ILE A O 1
ATOM 1574 N N . PHE A 1 203 ? -8.569 0.867 16.860 1.00 51.41 203 PHE A N 1
ATOM 1575 C CA . PHE A 1 203 ? -8.621 0.833 15.403 1.00 51.41 203 PHE A CA 1
ATOM 1576 C C . PHE A 1 203 ? -8.036 -0.493 14.925 1.00 51.41 203 PHE A C 1
ATOM 1578 O O . PHE A 1 203 ? -6.835 -0.719 15.029 1.00 51.41 203 PHE A O 1
ATOM 1585 N N . LEU A 1 204 ? -8.894 -1.361 14.399 1.00 54.84 204 LEU A N 1
ATOM 1586 C CA . LEU A 1 204 ? -8.491 -2.623 13.788 1.00 54.84 204 LEU A CA 1
ATOM 1587 C C . LEU A 1 204 ? -8.664 -2.492 12.281 1.00 54.84 204 LEU A C 1
ATOM 1589 O O . LEU A 1 204 ? -9.736 -2.117 11.817 1.00 54.84 204 LEU A O 1
ATOM 1593 N N . MET A 1 205 ? -7.642 -2.799 11.493 1.00 65.56 205 MET A N 1
ATOM 1594 C CA . MET A 1 205 ? -7.808 -2.937 10.047 1.00 65.56 205 MET A CA 1
ATOM 1595 C C . MET A 1 205 ? -7.892 -4.417 9.695 1.00 65.56 205 MET A C 1
ATOM 1597 O O . MET A 1 205 ? -7.039 -5.188 10.118 1.00 65.56 205 MET A O 1
ATOM 1601 N N . SER A 1 206 ? -8.896 -4.809 8.910 1.00 62.59 206 SER A N 1
ATOM 1602 C CA . SER A 1 206 ? -8.987 -6.150 8.330 1.00 62.59 206 SER A CA 1
ATOM 1603 C C . SER A 1 206 ? -8.709 -6.069 6.835 1.00 62.59 206 SER A C 1
ATOM 1605 O O . SER A 1 206 ? -9.300 -5.248 6.129 1.00 62.59 206 SER A O 1
ATOM 1607 N N . LEU A 1 207 ? -7.794 -6.910 6.373 1.00 62.19 207 LEU A N 1
ATOM 1608 C CA . LEU A 1 207 ? -7.399 -7.060 4.984 1.00 62.19 207 LEU A CA 1
ATOM 1609 C C . LEU A 1 207 ? -7.826 -8.447 4.512 1.00 62.19 207 LEU A C 1
ATOM 1611 O O . LEU A 1 207 ? -7.523 -9.432 5.184 1.00 62.19 207 LEU A O 1
ATOM 1615 N N . ARG A 1 208 ? -8.504 -8.533 3.366 1.00 53.53 208 ARG A N 1
ATOM 1616 C CA . ARG A 1 208 ? -8.719 -9.800 2.655 1.00 53.53 208 ARG A CA 1
ATOM 1617 C C . ARG A 1 208 ? -7.740 -9.886 1.490 1.00 53.53 208 ARG A C 1
ATOM 1619 O O . ARG A 1 208 ? -7.710 -8.977 0.652 1.00 53.53 208 ARG A O 1
ATOM 1626 N N . VAL A 1 209 ? -6.964 -10.967 1.496 1.00 45.84 209 VAL A N 1
ATOM 1627 C CA . VAL A 1 209 ? -5.947 -11.340 0.504 1.00 45.84 209 VAL A CA 1
ATOM 1628 C C . VAL A 1 209 ? -6.577 -12.150 -0.617 1.00 45.84 209 VAL A C 1
ATOM 1630 O O . VAL A 1 209 ? -7.322 -13.105 -0.294 1.00 45.84 209 VAL A O 1
#

pLDDT: mean 70.88, std 25.89, range [28.25, 98.62]